Protein AF-A0A8T9CC96-F1 (afdb_monomer_lite)

Sequence (272 aa):
MEENHLANISVALARAAEQLSPLPEPSISAKKQVASAAADTSNETEFLSTPPSGLIDTSAAISTLIDTLVNLPTNPPSLYIDLEGIYLSRFGSISILQLLVAPTDETYLLDVHILGDKVFSTSGTSGSTFKTILESASIPKVFFDVRIGCNTSLPEEISEGPVECIESGLGLTYSEKQQMKNTKEAGLKLFAPEHGGSYEVFNIRPLPNQLRLYCLQDVRYMPRLWLHYNARLGRAWANKVQEATKDRVALSQSKSFNGKGQHMALAPTGWF

pLDDT: mean 73.19, std 24.39, range [25.56, 98.06]

Organism: NCBI:txid602035

InterPro domains:
  IPR012337 Ribonuclease H-like superfamily [SSF53098] (55-235)
  IPR036397 Ribonuclease H superfamily [G3DSA:3.30.420.10] (52-233)

Foldseek 3Di:
DDDQQQFPLQPLVVVLLVDDDDDDDDDPVLVPVVPPPDDDDDDPPDPCPPPPQEAAQDLVVLQVVQVVVPPQDQVVAQWEWDFAFAPPADPTDTQWIWIQGVVVRDIHIYGCLRCRCSNFCRHHPVRDGVSVLSVGSSHDYDYDQAADDPDDDDDDDDDPDPLNLCVVQQVDDPVVNVVLVVLQLLQCCAPPVVNVHHSCLSNDPPNDPSVVSNSNSNRSCVVVSCVRVVVVQDPVNVVVVSVVVNVVSVLSPDPPRDCDDSVSRHDPPPPD

Structure (mmCIF, N/CA/C/O backbone):
data_AF-A0A8T9CC96-F1
#
_entry.id   AF-A0A8T9CC96-F1
#
loop_
_atom_site.group_PDB
_atom_site.id
_atom_site.type_symbol
_atom_site.label_atom_id
_atom_site.label_alt_id
_atom_site.label_comp_id
_atom_site.label_asym_id
_atom_site.label_entity_id
_atom_site.label_seq_id
_atom_site.pdbx_PDB_ins_code
_atom_site.Cartn_x
_atom_site.Cartn_y
_atom_site.Cartn_z
_atom_site.occupancy
_atom_site.B_iso_or_equiv
_atom_site.auth_seq_id
_atom_site.auth_comp_id
_atom_site.auth_asym_id
_atom_site.auth_atom_id
_atom_site.pdbx_PDB_model_num
ATOM 1 N N . MET A 1 1 ? -11.758 -11.146 -27.979 1.00 25.59 1 MET A N 1
ATOM 2 C CA . MET A 1 1 ? -12.235 -11.375 -26.601 1.00 25.59 1 MET A CA 1
ATOM 3 C C . MET A 1 1 ? -11.054 -11.945 -25.840 1.00 25.59 1 MET A C 1
ATOM 5 O O . MET A 1 1 ? -10.840 -13.144 -25.893 1.00 25.59 1 MET A O 1
ATOM 9 N N . GLU A 1 2 ? -10.212 -11.074 -25.287 1.00 26.00 2 GLU A N 1
ATOM 10 C CA . GLU A 1 2 ? -9.035 -11.457 -24.494 1.00 26.00 2 GLU A CA 1
ATOM 11 C C . GLU A 1 2 ? -9.374 -11.217 -23.021 1.00 26.00 2 GLU A C 1
ATOM 13 O O . GLU A 1 2 ? -9.627 -10.083 -22.614 1.00 26.00 2 GLU A O 1
ATOM 18 N N . GLU A 1 3 ? -9.459 -12.297 -22.246 1.00 26.47 3 GLU A N 1
ATOM 19 C CA . GLU A 1 3 ? -9.657 -12.254 -20.799 1.00 26.47 3 GLU A CA 1
ATOM 20 C C . GLU A 1 3 ? -8.386 -11.756 -20.103 1.00 26.47 3 GLU A C 1
ATOM 22 O O . GLU A 1 3 ? -7.274 -12.227 -20.332 1.00 26.47 3 GLU A O 1
ATOM 27 N N . ASN A 1 4 ? -8.565 -10.761 -19.240 1.00 28.14 4 ASN A N 1
ATOM 28 C CA . ASN A 1 4 ? -7.498 -10.035 -18.570 1.00 28.14 4 ASN A CA 1
ATOM 29 C C . ASN A 1 4 ? -7.024 -10.837 -17.337 1.00 28.14 4 ASN A C 1
ATOM 31 O O . ASN A 1 4 ? -7.695 -10.886 -16.308 1.00 28.14 4 ASN A O 1
ATOM 35 N N . HIS A 1 5 ? -5.879 -11.517 -17.444 1.00 29.88 5 HIS A N 1
ATOM 36 C CA . HIS A 1 5 ? -5.423 -12.573 -16.520 1.00 29.88 5 HIS A CA 1
ATOM 37 C C . HIS A 1 5 ? -4.732 -12.114 -15.209 1.00 29.88 5 HIS A C 1
ATOM 39 O O . HIS A 1 5 ? -3.976 -12.887 -14.605 1.00 29.88 5 HIS A O 1
ATOM 45 N N . LEU A 1 6 ? -5.011 -10.906 -14.705 1.00 28.05 6 LEU A N 1
ATOM 46 C CA . LEU A 1 6 ? -4.388 -10.324 -13.494 1.00 28.05 6 LEU A CA 1
ATOM 47 C C . LEU A 1 6 ? -5.148 -10.616 -12.177 1.00 28.05 6 LEU A C 1
ATOM 49 O O . LEU A 1 6 ? -5.047 -9.880 -11.198 1.00 28.05 6 LEU A O 1
ATOM 53 N N . ALA A 1 7 ? -5.871 -11.736 -12.128 1.00 27.16 7 ALA A N 1
ATOM 54 C CA . ALA A 1 7 ? -6.997 -11.920 -11.220 1.00 27.16 7 ALA A CA 1
ATOM 55 C C . ALA A 1 7 ? -6.735 -12.121 -9.710 1.00 27.16 7 ALA A C 1
ATOM 57 O O . ALA A 1 7 ? -7.662 -11.972 -8.925 1.00 27.16 7 ALA A O 1
ATOM 58 N N . ASN A 1 8 ? -5.527 -12.458 -9.247 1.00 29.55 8 ASN A N 1
ATOM 59 C CA . ASN A 1 8 ? -5.424 -13.238 -7.996 1.00 29.55 8 ASN A CA 1
ATOM 60 C C . ASN A 1 8 ? -4.660 -12.604 -6.817 1.00 29.55 8 ASN A C 1
ATOM 62 O O . ASN A 1 8 ? -4.286 -13.321 -5.899 1.00 29.55 8 ASN A O 1
ATOM 66 N N . ILE A 1 9 ? -4.467 -11.282 -6.763 1.00 33.00 9 ILE A N 1
ATOM 67 C CA . ILE A 1 9 ? -3.862 -10.606 -5.579 1.00 33.00 9 ILE A CA 1
ATOM 68 C C . ILE A 1 9 ? -4.858 -10.490 -4.396 1.00 33.00 9 ILE A C 1
ATOM 70 O O . ILE A 1 9 ? -4.504 -10.315 -3.235 1.00 33.00 9 ILE A O 1
ATOM 74 N N . SER A 1 10 ? -6.129 -10.670 -4.720 1.00 28.61 10 SER A N 1
ATOM 75 C CA . SER A 1 10 ? -7.332 -10.442 -3.934 1.00 28.61 10 SER A CA 1
ATOM 76 C C . SER A 1 10 ? -7.501 -11.269 -2.644 1.00 28.61 10 SER A C 1
ATOM 78 O O . SER A 1 10 ? -7.885 -10.738 -1.602 1.00 28.61 10 SER A O 1
ATOM 80 N N . VAL A 1 11 ? -7.188 -12.564 -2.684 1.00 28.72 11 VAL A N 1
ATOM 81 C CA . VAL A 1 11 ? -7.596 -13.512 -1.628 1.00 28.72 11 VAL A CA 1
ATOM 82 C C . VAL A 1 11 ? -6.681 -13.454 -0.389 1.00 28.72 11 VAL A C 1
ATOM 84 O O . VAL A 1 11 ? -7.059 -13.909 0.691 1.00 28.72 11 VAL A O 1
ATOM 87 N N . ALA A 1 12 ? -5.485 -12.861 -0.503 1.00 30.19 12 ALA A N 1
ATOM 88 C CA . ALA A 1 12 ? -4.494 -12.839 0.579 1.00 30.19 12 ALA A CA 1
ATOM 89 C C . ALA A 1 12 ? -4.843 -11.882 1.734 1.00 30.19 12 ALA A C 1
ATOM 91 O O . ALA A 1 12 ? -4.550 -12.196 2.885 1.00 30.19 12 ALA A O 1
ATOM 92 N N . LEU A 1 13 ? -5.494 -10.750 1.452 1.00 29.42 13 LEU A N 1
ATOM 93 C CA . LEU A 1 13 ? -5.878 -9.771 2.480 1.00 29.42 13 LEU A CA 1
ATOM 94 C C . LEU A 1 13 ? -7.201 -10.138 3.171 1.00 29.42 13 LEU A C 1
ATOM 96 O O . LEU A 1 13 ? -7.366 -9.899 4.364 1.00 29.42 13 LEU A O 1
ATOM 100 N N . ALA A 1 14 ? -8.115 -10.800 2.457 1.00 26.64 14 ALA A N 1
ATOM 101 C CA . ALA A 1 14 ? -9.455 -11.106 2.953 1.00 26.64 14 ALA A CA 1
ATOM 102 C C . ALA A 1 14 ? -9.516 -12.182 4.051 1.00 26.64 14 ALA A C 1
ATOM 104 O O . ALA A 1 14 ? -10.445 -12.163 4.855 1.00 26.64 14 ALA A O 1
ATOM 105 N N . ARG A 1 15 ? -8.546 -13.106 4.114 1.00 26.59 15 ARG A N 1
ATOM 106 C CA . ARG A 1 15 ? -8.523 -14.177 5.131 1.00 26.59 15 ARG A CA 1
ATOM 107 C C . ARG A 1 15 ? -7.795 -13.809 6.425 1.00 26.59 15 ARG A C 1
ATOM 109 O O . ARG A 1 15 ? -8.060 -14.433 7.447 1.00 26.59 15 ARG A O 1
ATOM 116 N N . ALA A 1 16 ? -6.933 -12.790 6.412 1.00 28.66 16 ALA A N 1
ATOM 117 C CA . ALA A 1 16 ? -6.284 -12.296 7.631 1.00 28.66 16 ALA A CA 1
ATOM 118 C C . ALA A 1 16 ? -7.283 -11.600 8.580 1.00 28.66 16 ALA A C 1
ATOM 120 O O . ALA A 1 16 ? -7.111 -11.641 9.794 1.00 28.66 16 ALA A O 1
ATOM 121 N N . ALA A 1 17 ? -8.363 -11.025 8.036 1.00 27.89 17 ALA A N 1
ATOM 122 C CA . ALA A 1 17 ? -9.410 -10.363 8.816 1.00 27.89 17 ALA A CA 1
ATOM 123 C C . ALA A 1 17 ? -10.361 -11.334 9.554 1.00 27.89 17 ALA A C 1
ATOM 125 O O . ALA A 1 17 ? -11.079 -10.912 10.453 1.00 27.89 17 ALA A O 1
ATOM 126 N N . GLU A 1 18 ? -10.368 -12.629 9.216 1.00 28.55 18 GLU A N 1
ATOM 127 C CA . GLU A 1 18 ? -11.365 -13.597 9.711 1.00 28.55 18 GLU A CA 1
ATOM 128 C C . GLU A 1 18 ? -10.938 -14.336 11.003 1.00 28.55 18 GLU A C 1
ATOM 130 O O . GLU A 1 18 ? -11.686 -15.169 11.508 1.00 28.55 18 GLU A O 1
ATOM 135 N N . GLN A 1 19 ? -9.746 -14.052 11.556 1.00 28.22 19 GLN A N 1
ATOM 136 C CA . GLN A 1 19 ? -9.161 -14.804 12.688 1.00 28.22 19 GLN A CA 1
ATOM 137 C C . GLN A 1 19 ? -8.722 -13.951 13.897 1.00 28.22 19 GLN A C 1
ATOM 139 O O . GLN A 1 19 ? -7.938 -14.410 14.727 1.00 28.22 19 GLN A O 1
ATOM 144 N N . LEU A 1 20 ? -9.234 -12.727 14.049 1.00 28.91 20 LEU A N 1
ATOM 145 C CA . LEU A 1 20 ? -8.912 -11.872 15.198 1.00 28.91 20 LEU A CA 1
ATOM 146 C C . LEU A 1 20 ? -9.703 -12.285 16.455 1.00 28.91 20 LEU A C 1
ATOM 148 O O . LEU A 1 20 ? -10.869 -11.935 16.620 1.00 28.91 20 LEU A O 1
ATOM 152 N N . SER A 1 21 ? -9.048 -12.997 17.376 1.00 25.83 21 SER A N 1
ATOM 153 C CA . SER A 1 21 ? -9.427 -13.018 18.797 1.00 25.83 21 SER A CA 1
ATOM 154 C C . SER A 1 21 ? -8.734 -11.867 19.546 1.00 25.83 21 SER A C 1
ATOM 156 O O . SER A 1 21 ? -7.563 -11.608 19.262 1.00 25.83 21 SER A O 1
ATOM 158 N N . PRO A 1 22 ? -9.381 -11.205 20.524 1.00 25.56 22 PRO A N 1
ATOM 159 C CA . PRO A 1 22 ? -8.753 -10.128 21.289 1.00 25.56 22 PRO A CA 1
ATOM 160 C C . PRO A 1 22 ? -7.624 -10.665 22.186 1.00 25.56 22 PRO A C 1
ATOM 162 O O . PRO A 1 22 ? -7.802 -11.657 22.892 1.00 25.56 22 PRO A O 1
ATOM 165 N N . LEU A 1 23 ? -6.465 -10.001 22.165 1.00 33.59 23 LEU A N 1
ATOM 166 C CA . LEU A 1 23 ? -5.287 -10.308 22.987 1.00 33.59 23 LEU A CA 1
ATOM 167 C C . LEU A 1 23 ? -4.830 -9.064 23.782 1.00 33.59 23 LEU A C 1
ATOM 169 O O . LEU A 1 23 ? -5.229 -7.950 23.441 1.00 33.59 23 LEU A O 1
ATOM 173 N N . PRO A 1 24 ? -4.092 -9.258 24.894 1.00 27.92 24 PRO A N 1
ATOM 174 C CA . PRO A 1 24 ? -4.167 -8.413 26.086 1.00 27.92 24 PRO A CA 1
ATOM 175 C C . PRO A 1 24 ? -3.386 -7.094 25.987 1.00 27.92 24 PRO A C 1
ATOM 177 O O . PRO A 1 24 ? -2.538 -6.910 25.119 1.00 27.92 24 PRO A O 1
ATOM 180 N N . GLU A 1 25 ? -3.687 -6.184 26.918 1.00 29.41 25 GLU A N 1
ATOM 181 C CA . GLU A 1 25 ? -3.189 -4.804 26.959 1.00 29.41 25 GLU A CA 1
ATOM 182 C C . GLU A 1 25 ? -1.651 -4.645 27.013 1.00 29.41 25 GLU A C 1
ATOM 184 O O . GLU A 1 25 ? -0.947 -5.485 27.583 1.00 29.41 25 GLU A O 1
ATOM 189 N N . PRO A 1 26 ? -1.115 -3.530 26.470 1.00 35.03 26 PRO A N 1
ATOM 190 C CA . PRO A 1 26 ? 0.322 -3.293 26.354 1.00 35.03 26 PRO A CA 1
ATOM 191 C C . PRO A 1 26 ? 1.024 -3.027 27.695 1.00 35.03 26 PRO A C 1
ATOM 193 O O . PRO A 1 26 ? 0.498 -2.381 28.604 1.00 35.03 26 PRO A O 1
ATOM 196 N N . SER A 1 27 ? 2.281 -3.478 27.786 1.00 34.94 27 SER A N 1
ATOM 197 C CA . SER A 1 27 ? 3.116 -3.338 28.983 1.00 34.94 27 SER A CA 1
ATOM 198 C C . SER A 1 27 ? 3.685 -1.920 29.182 1.00 34.94 27 SER A C 1
ATOM 200 O O . SER A 1 27 ? 3.858 -1.131 28.253 1.00 34.94 27 SER A O 1
ATOM 202 N N . ILE A 1 28 ? 4.029 -1.613 30.437 1.00 35.16 28 ILE A N 1
ATOM 203 C CA . ILE A 1 28 ? 4.497 -0.307 30.940 1.00 35.16 28 ILE A CA 1
ATOM 204 C C . ILE A 1 28 ? 5.786 0.193 30.246 1.00 35.16 28 ILE A C 1
ATOM 206 O O . ILE A 1 28 ? 6.047 1.396 30.231 1.00 35.16 28 ILE A O 1
ATOM 210 N N . SER A 1 29 ? 6.574 -0.697 29.633 1.00 35.75 29 SER A N 1
ATOM 211 C CA . SER A 1 29 ? 7.854 -0.363 28.989 1.00 35.75 29 SER A CA 1
ATOM 212 C C . SER A 1 29 ? 7.687 0.511 27.733 1.00 35.75 29 SER A C 1
ATOM 214 O O . SER A 1 29 ? 8.392 1.510 27.587 1.00 35.75 29 SER A O 1
ATOM 216 N N . ALA A 1 30 ? 6.669 0.238 26.906 1.00 37.47 30 ALA A N 1
ATOM 217 C CA . ALA A 1 30 ? 6.400 0.982 25.669 1.00 37.47 30 ALA A CA 1
ATOM 218 C C . ALA A 1 30 ? 6.037 2.462 25.917 1.00 37.47 30 ALA A C 1
ATOM 220 O O . ALA A 1 30 ? 6.321 3.332 25.096 1.00 37.47 30 ALA A O 1
ATOM 221 N N . LYS A 1 31 ? 5.465 2.781 27.089 1.00 37.22 31 LYS A N 1
ATOM 222 C CA . LYS A 1 31 ? 5.059 4.151 27.452 1.00 37.22 31 LYS A CA 1
ATOM 223 C C . LYS A 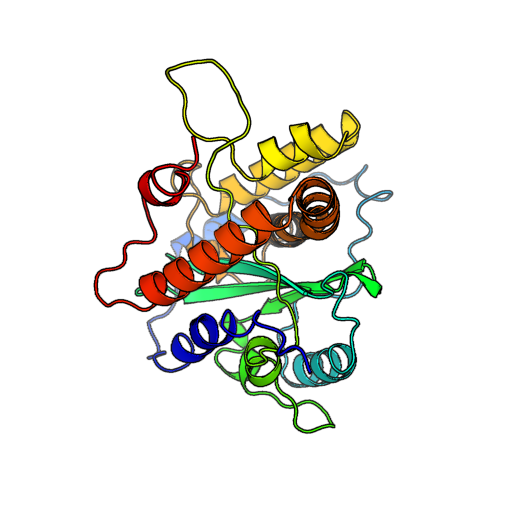1 31 ? 6.242 5.082 27.742 1.00 37.22 31 LYS A C 1
ATOM 225 O O . LYS A 1 31 ? 6.079 6.296 27.692 1.00 37.22 31 LYS A O 1
ATOM 230 N N . LYS A 1 32 ? 7.426 4.543 28.059 1.00 38.69 32 LYS A N 1
ATOM 231 C CA . LYS A 1 32 ? 8.577 5.339 28.523 1.00 38.69 32 LYS A CA 1
ATOM 232 C C . LYS A 1 32 ? 9.470 5.844 27.382 1.00 38.69 32 LYS A C 1
ATOM 234 O O . LYS A 1 32 ? 10.177 6.827 27.568 1.00 38.69 32 LYS A O 1
ATOM 239 N N . GLN A 1 33 ? 9.413 5.205 26.212 1.00 42.31 33 GLN A N 1
ATOM 240 C CA . GLN A 1 33 ? 10.312 5.469 25.080 1.00 42.31 33 GLN A CA 1
ATOM 241 C C . GLN A 1 33 ? 9.830 6.622 24.178 1.00 42.31 33 GLN A C 1
ATOM 243 O O . GLN A 1 33 ? 10.637 7.286 23.537 1.00 42.31 33 GLN A O 1
ATOM 248 N N . VAL A 1 34 ? 8.526 6.932 24.193 1.00 41.97 34 VAL A N 1
ATOM 249 C CA . VAL A 1 34 ? 7.915 8.014 23.389 1.00 41.97 34 VAL A CA 1
ATOM 250 C C . VAL A 1 34 ? 8.316 9.416 23.885 1.00 41.97 34 VAL A C 1
ATOM 252 O O . VAL A 1 34 ? 8.287 10.380 23.126 1.00 41.97 34 VAL A O 1
ATOM 255 N N . ALA A 1 35 ? 8.734 9.549 25.147 1.00 37.81 35 ALA A N 1
ATOM 256 C CA . ALA A 1 35 ? 8.961 10.849 25.781 1.00 37.81 35 ALA A CA 1
ATOM 257 C C . ALA A 1 35 ? 10.278 11.555 25.387 1.00 37.81 35 ALA A C 1
ATOM 259 O O . ALA A 1 35 ? 10.433 12.729 25.711 1.00 37.81 35 ALA A O 1
ATOM 260 N N . SER A 1 36 ? 11.227 10.895 24.708 1.00 32.66 36 SER A N 1
ATOM 261 C CA . SER A 1 36 ? 12.574 11.457 24.477 1.00 32.66 36 SER A CA 1
ATOM 262 C C . SER A 1 36 ? 12.863 11.948 23.051 1.00 32.66 36 SER A C 1
ATOM 264 O O . SER A 1 36 ? 13.996 12.330 22.781 1.00 32.66 36 SER A O 1
ATOM 266 N N . ALA A 1 37 ? 11.890 11.936 22.131 1.00 39.53 37 ALA A N 1
ATOM 267 C CA . ALA A 1 37 ? 12.135 12.170 20.696 1.00 39.53 37 ALA A CA 1
ATOM 268 C C . ALA A 1 37 ? 11.661 13.538 20.150 1.00 39.53 37 ALA A C 1
ATOM 270 O O . ALA A 1 37 ? 11.640 13.735 18.937 1.00 39.53 37 ALA A O 1
ATOM 271 N N . ALA A 1 38 ? 11.265 14.482 21.010 1.00 34.12 38 ALA A N 1
ATOM 272 C CA . ALA A 1 38 ? 10.706 15.772 20.596 1.00 34.12 38 ALA A CA 1
ATOM 273 C C . ALA A 1 38 ? 11.686 16.938 20.822 1.00 34.12 38 ALA A C 1
ATOM 275 O O . ALA A 1 38 ? 11.539 17.677 21.791 1.00 34.12 38 ALA A O 1
ATOM 276 N N . ALA A 1 39 ? 12.680 17.099 19.943 1.00 32.19 39 ALA A N 1
ATOM 277 C CA . ALA A 1 39 ? 13.412 18.358 19.754 1.00 32.19 39 ALA A CA 1
ATOM 278 C C . ALA A 1 39 ? 14.306 18.275 18.504 1.00 32.19 39 ALA A C 1
ATOM 280 O O . ALA A 1 39 ? 15.382 17.698 18.599 1.00 32.19 39 ALA A O 1
ATOM 281 N N . ASP A 1 40 ? 13.850 18.794 17.357 1.00 31.77 40 ASP A N 1
ATOM 282 C CA . ASP A 1 40 ? 14.577 19.767 16.511 1.00 31.77 40 ASP A CA 1
ATOM 283 C C . ASP A 1 40 ? 13.751 20.056 15.238 1.00 31.77 40 ASP A C 1
ATOM 285 O O . ASP A 1 40 ? 13.471 19.155 14.453 1.00 31.77 40 ASP A O 1
ATOM 289 N N . THR A 1 41 ? 13.319 21.301 15.034 1.00 44.06 41 THR A N 1
ATOM 290 C CA . THR A 1 41 ? 12.442 21.710 13.916 1.00 44.06 41 THR A CA 1
ATOM 291 C C . THR A 1 41 ? 12.889 23.066 13.401 1.00 44.06 41 THR A C 1
ATOM 293 O O . THR A 1 41 ? 12.673 24.066 14.083 1.00 44.06 41 THR A O 1
ATOM 296 N N . SER A 1 42 ? 13.474 23.123 12.198 1.00 31.92 42 SER A N 1
ATOM 297 C CA . SER A 1 42 ? 13.548 24.381 11.426 1.00 31.92 42 SER A CA 1
ATOM 298 C C . SER A 1 42 ? 13.880 24.263 9.923 1.00 31.92 42 SER A C 1
ATOM 300 O O . SER A 1 42 ? 14.137 25.289 9.310 1.00 31.92 42 SER A O 1
ATOM 302 N N . ASN A 1 43 ? 13.822 23.083 9.281 1.00 33.56 43 ASN A N 1
ATOM 303 C CA . ASN A 1 43 ? 14.061 22.969 7.821 1.00 33.56 43 ASN A CA 1
ATOM 304 C C . ASN A 1 43 ? 13.157 21.954 7.077 1.00 33.56 43 ASN A C 1
ATOM 306 O O . ASN A 1 43 ? 13.459 21.550 5.958 1.00 33.56 43 ASN A O 1
ATOM 310 N N . GLU A 1 44 ? 12.035 21.531 7.668 1.00 38.97 44 GLU A N 1
ATOM 311 C CA . GLU A 1 44 ? 11.164 20.468 7.118 1.00 38.97 44 GLU A CA 1
ATOM 312 C C . GLU A 1 44 ? 10.148 20.938 6.052 1.00 38.97 44 GLU A C 1
ATOM 314 O O . GLU A 1 44 ? 9.431 20.128 5.468 1.00 38.97 44 GLU A O 1
ATOM 319 N N . THR A 1 45 ? 10.054 22.239 5.776 1.00 36.69 45 THR A N 1
ATOM 320 C CA . THR A 1 45 ? 8.799 22.839 5.288 1.00 36.69 45 THR A CA 1
ATOM 321 C C . THR A 1 45 ? 8.578 22.945 3.777 1.00 36.69 45 THR A C 1
ATOM 323 O O . THR A 1 45 ? 7.512 23.419 3.401 1.00 36.69 45 THR A O 1
ATOM 326 N N . GLU A 1 46 ? 9.483 22.502 2.895 1.00 39.03 46 GLU A N 1
ATOM 327 C CA . GLU A 1 46 ? 9.319 22.800 1.451 1.00 39.03 46 GLU A CA 1
ATOM 328 C C . GLU A 1 46 ? 9.299 21.606 0.479 1.00 39.03 46 GLU A C 1
ATOM 330 O O . GLU A 1 46 ? 9.097 21.808 -0.714 1.00 39.03 46 GLU A O 1
ATOM 335 N N . PHE A 1 47 ? 9.415 20.352 0.939 1.00 37.00 47 PHE A N 1
ATOM 336 C CA . PHE A 1 47 ? 9.320 19.188 0.024 1.00 37.00 47 PHE A CA 1
ATOM 337 C C . PHE A 1 47 ? 8.628 17.934 0.590 1.00 37.00 47 PHE A C 1
ATOM 339 O O . PHE A 1 47 ? 8.444 16.934 -0.108 1.00 37.00 47 PHE A O 1
ATOM 346 N N . LEU A 1 48 ? 8.181 18.003 1.846 1.00 40.03 48 LEU A N 1
ATOM 347 C CA . LEU A 1 48 ? 7.248 17.064 2.466 1.00 40.03 48 LEU A CA 1
ATOM 348 C C . LEU A 1 48 ? 6.148 17.872 3.158 1.00 40.03 48 LEU A C 1
ATOM 350 O O . LEU A 1 48 ? 5.987 17.810 4.375 1.00 40.03 48 LEU A O 1
ATOM 354 N N . SER A 1 49 ? 5.382 18.659 2.397 1.00 30.94 49 SER A N 1
ATOM 355 C CA . SER A 1 49 ? 4.071 19.062 2.897 1.00 30.94 49 SER A CA 1
ATOM 356 C C . SER A 1 49 ? 3.292 17.771 3.122 1.00 30.94 49 SER A C 1
ATOM 358 O O . SER A 1 49 ? 2.905 17.111 2.158 1.00 30.94 49 SER A O 1
ATOM 360 N N . THR A 1 50 ? 3.164 17.359 4.385 1.00 33.56 50 THR A N 1
ATOM 361 C CA . THR A 1 50 ? 2.312 16.242 4.797 1.00 33.56 50 THR A CA 1
ATOM 362 C C . THR A 1 50 ? 0.993 16.391 4.045 1.00 33.56 50 THR A C 1
ATOM 364 O O . THR A 1 50 ? 0.352 17.435 4.215 1.00 33.56 50 THR A O 1
ATOM 367 N N . PRO A 1 51 ? 0.604 15.448 3.172 1.00 37.66 51 PRO A N 1
ATOM 368 C CA . PRO A 1 51 ? -0.676 15.583 2.512 1.00 37.66 51 PRO A CA 1
ATOM 369 C C . PRO A 1 51 ? -1.771 15.631 3.599 1.00 37.66 51 PRO A C 1
ATOM 371 O O . PRO A 1 51 ? -1.603 15.032 4.671 1.00 37.66 51 PRO A O 1
ATOM 374 N N . PRO A 1 52 ? -2.871 16.381 3.392 1.00 43.88 52 PRO A N 1
ATOM 375 C CA . PRO A 1 52 ? -3.965 16.492 4.365 1.00 43.88 52 PRO A CA 1
ATOM 376 C C . PRO A 1 52 ? -4.577 15.134 4.750 1.00 43.88 52 PRO A C 1
ATOM 378 O O . PRO A 1 52 ? -5.254 15.017 5.772 1.00 43.88 52 PRO A O 1
ATOM 381 N N . SER A 1 53 ? -4.340 14.110 3.930 1.00 51.88 53 SER A N 1
ATOM 382 C CA . SER A 1 53 ? -4.744 12.716 4.086 1.00 51.88 53 SER A CA 1
ATOM 383 C C . SER A 1 53 ? -3.934 12.022 5.192 1.00 51.88 53 SER A C 1
ATOM 385 O O . SER A 1 53 ? -3.001 11.248 4.989 1.00 51.88 53 SER A O 1
ATOM 387 N N . GLY A 1 54 ? -4.320 12.354 6.424 1.00 68.81 54 GLY A N 1
ATOM 388 C CA . GLY A 1 54 ? -3.850 11.737 7.653 1.00 68.81 54 GLY A CA 1
ATOM 389 C C . GLY A 1 54 ? -4.228 10.262 7.789 1.00 68.81 54 GLY A C 1
ATOM 390 O O . GLY A 1 54 ? -4.907 9.667 6.956 1.00 68.81 54 GLY A O 1
ATOM 391 N N . LEU A 1 55 ? -3.753 9.685 8.890 1.00 88.00 55 LEU A N 1
ATOM 392 C CA . LEU A 1 55 ? -4.160 8.371 9.373 1.00 88.00 55 LEU A CA 1
ATOM 393 C C . LEU A 1 55 ? -5.699 8.254 9.334 1.00 88.00 55 LEU A C 1
ATOM 395 O O . LEU A 1 55 ? -6.387 9.052 9.964 1.00 88.00 55 LEU A O 1
ATOM 399 N N . ILE A 1 56 ? -6.228 7.295 8.574 1.00 94.88 56 ILE A N 1
ATOM 400 C CA . ILE A 1 56 ? -7.658 7.001 8.472 1.00 94.88 56 ILE A CA 1
ATOM 401 C C . ILE A 1 56 ? -8.006 5.963 9.533 1.00 94.88 56 ILE A C 1
ATOM 403 O O . ILE A 1 56 ? -7.675 4.786 9.398 1.00 94.88 56 ILE A O 1
ATOM 407 N N . ASP A 1 57 ? -8.712 6.403 10.568 1.00 94.75 57 ASP A N 1
ATOM 408 C CA . ASP A 1 57 ? -9.056 5.619 11.757 1.00 94.75 57 ASP A CA 1
ATOM 409 C C . ASP A 1 57 ? -10.571 5.575 12.043 1.00 94.75 57 ASP A C 1
ATOM 411 O O . ASP A 1 57 ? -11.002 5.071 13.081 1.00 94.75 57 ASP A O 1
ATOM 415 N N . THR A 1 58 ? -11.410 6.039 11.105 1.00 95.81 58 THR A N 1
ATOM 416 C CA . THR A 1 58 ? -12.879 5.972 11.211 1.00 95.81 58 THR A CA 1
ATOM 417 C C . THR A 1 58 ? -13.528 5.308 9.997 1.00 95.81 58 THR A C 1
ATOM 419 O O . THR A 1 58 ? -13.115 5.513 8.856 1.00 95.81 58 THR A O 1
ATOM 422 N N . SER A 1 59 ? -14.617 4.561 10.215 1.00 97.19 59 SER A N 1
ATOM 423 C CA . SER A 1 59 ? -15.409 3.974 9.121 1.00 97.19 59 SER A CA 1
ATOM 424 C C . SER A 1 59 ? -15.987 5.027 8.172 1.00 97.19 59 SER A C 1
ATOM 426 O O . SER A 1 59 ? -16.084 4.778 6.978 1.00 97.19 59 SER A O 1
ATOM 428 N N . ALA A 1 60 ? -16.343 6.215 8.670 1.00 96.06 60 ALA A N 1
ATOM 429 C CA . ALA A 1 60 ? -16.836 7.295 7.816 1.00 96.06 60 ALA A CA 1
ATOM 430 C C . ALA A 1 60 ? -15.761 7.749 6.814 1.00 96.06 60 ALA A C 1
ATOM 432 O O . ALA A 1 60 ? -16.042 7.869 5.625 1.00 96.06 60 ALA A O 1
ATOM 433 N N . ALA A 1 61 ? -14.517 7.922 7.273 1.00 95.75 61 ALA A N 1
ATOM 434 C CA . ALA A 1 61 ? -13.399 8.251 6.396 1.00 95.75 61 ALA A CA 1
ATOM 435 C C . ALA A 1 61 ? -13.051 7.101 5.433 1.00 95.75 61 ALA A C 1
ATOM 437 O O . ALA A 1 61 ? -12.777 7.369 4.265 1.00 95.75 61 ALA A O 1
ATOM 438 N N . ILE A 1 62 ? -13.141 5.834 5.870 1.00 97.19 62 ILE A N 1
ATOM 439 C CA . ILE A 1 62 ? -13.014 4.676 4.966 1.00 97.19 62 ILE A CA 1
ATOM 440 C C . ILE A 1 62 ? -14.083 4.727 3.873 1.00 97.19 62 ILE A C 1
ATOM 442 O O . ILE A 1 62 ? -13.735 4.630 2.705 1.00 97.19 62 ILE A O 1
ATOM 446 N N . SER A 1 63 ? -15.360 4.917 4.221 1.00 97.25 63 SER A N 1
ATOM 447 C CA . SER A 1 63 ? -16.455 5.005 3.244 1.00 97.25 63 SER A CA 1
ATOM 448 C C . SER A 1 63 ? -16.177 6.070 2.183 1.00 97.25 63 SER A C 1
ATOM 450 O O . SER A 1 63 ? -16.260 5.774 0.993 1.00 97.25 63 SER A O 1
ATOM 452 N N . THR A 1 64 ? -15.788 7.278 2.607 1.00 96.12 64 THR A N 1
ATOM 453 C CA . THR A 1 64 ? -15.432 8.374 1.695 1.00 96.12 64 THR A CA 1
ATOM 454 C C . THR A 1 64 ? -14.252 8.008 0.801 1.00 96.12 64 THR A C 1
ATOM 456 O O . THR A 1 64 ? -14.288 8.297 -0.391 1.00 96.12 64 THR A O 1
ATOM 459 N N . LEU A 1 65 ? -13.219 7.355 1.346 1.00 95.94 65 LEU A N 1
ATOM 460 C CA . LEU A 1 65 ? -12.094 6.873 0.546 1.00 95.94 65 LEU A CA 1
ATOM 461 C C . LEU A 1 65 ? -12.558 5.844 -0.490 1.00 95.94 65 LEU A C 1
ATOM 463 O O . LEU A 1 65 ? -12.180 5.951 -1.647 1.00 95.94 65 LEU A O 1
ATOM 467 N N . ILE A 1 66 ? -13.395 4.870 -0.124 1.00 97.19 66 ILE A N 1
ATOM 468 C CA . ILE A 1 66 ? -13.860 3.854 -1.081 1.00 97.19 66 ILE A CA 1
ATOM 469 C C . ILE A 1 66 ? -14.558 4.490 -2.279 1.00 97.19 66 ILE A C 1
ATOM 471 O O . ILE A 1 66 ? -14.315 4.064 -3.407 1.00 97.19 66 ILE A O 1
ATOM 475 N N . ASP A 1 67 ? -15.354 5.534 -2.061 1.00 95.94 67 ASP A N 1
ATOM 476 C CA . ASP A 1 67 ? -16.024 6.244 -3.149 1.00 95.94 67 ASP A CA 1
ATOM 477 C C . ASP A 1 67 ? -15.044 6.884 -4.147 1.00 95.94 67 ASP A C 1
ATOM 479 O O . ASP A 1 67 ? -15.372 6.982 -5.330 1.00 95.94 67 ASP A O 1
ATOM 483 N N . THR A 1 68 ? -13.829 7.258 -3.723 1.00 95.12 68 THR A N 1
ATOM 484 C CA . THR A 1 68 ? -12.792 7.789 -4.629 1.00 95.12 68 THR A CA 1
ATOM 485 C C . THR A 1 68 ? -12.000 6.699 -5.350 1.00 95.12 68 THR A C 1
ATOM 487 O O . THR A 1 68 ? -11.407 6.966 -6.395 1.00 95.12 68 THR A O 1
ATOM 490 N N . LEU A 1 69 ? -11.985 5.470 -4.823 1.00 95.31 69 LEU A N 1
ATOM 491 C CA . LEU A 1 69 ? -11.248 4.349 -5.416 1.00 95.31 69 LEU A CA 1
ATOM 492 C C . LEU A 1 69 ? -12.016 3.650 -6.547 1.00 95.31 69 LEU A C 1
ATOM 494 O O . LEU A 1 69 ? -11.424 2.919 -7.348 1.00 95.31 69 LEU A O 1
ATOM 498 N N . VAL A 1 70 ? -13.332 3.846 -6.619 1.00 92.44 70 VAL A N 1
ATOM 499 C CA . VAL A 1 70 ? -14.175 3.268 -7.671 1.00 92.44 70 VAL A CA 1
ATOM 500 C C . VAL A 1 70 ? -13.895 3.968 -9.009 1.00 92.44 70 VAL A C 1
ATOM 502 O O . VAL A 1 70 ? -13.750 5.183 -9.076 1.00 92.44 70 VAL A O 1
ATOM 505 N N . ASN A 1 71 ? -13.850 3.196 -10.100 1.00 91.56 71 ASN A N 1
ATOM 506 C CA . ASN A 1 71 ? -13.604 3.666 -11.476 1.00 91.56 71 ASN A CA 1
ATOM 507 C C . ASN A 1 71 ? -12.220 4.284 -11.746 1.00 91.56 71 ASN A C 1
ATOM 509 O O . ASN A 1 71 ? -12.034 4.932 -12.778 1.00 91.56 71 ASN A O 1
ATOM 513 N N . LEU A 1 72 ? -11.236 4.065 -10.871 1.00 95.31 72 LEU A N 1
ATOM 514 C CA . LEU A 1 72 ? -9.865 4.475 -11.158 1.00 95.31 72 LEU A CA 1
ATOM 515 C C . LEU A 1 72 ? -9.306 3.761 -12.407 1.00 95.31 72 LEU A C 1
ATOM 517 O O . LEU A 1 72 ? -9.652 2.602 -12.667 1.00 95.31 72 LEU A O 1
ATOM 521 N N . PRO A 1 73 ? -8.407 4.414 -13.169 1.00 96.00 73 PRO A N 1
ATOM 522 C CA . PRO A 1 73 ? -7.711 3.779 -14.280 1.00 96.00 73 PRO A CA 1
ATOM 523 C C . PRO A 1 73 ? -6.978 2.504 -13.854 1.00 96.00 73 PRO A C 1
ATOM 525 O O . PRO A 1 73 ? -6.378 2.427 -12.782 1.00 96.00 73 PRO A O 1
ATOM 528 N N . THR A 1 74 ? -6.989 1.500 -14.723 1.00 92.50 74 THR A N 1
ATOM 529 C CA . THR A 1 74 ? -6.337 0.207 -14.465 1.00 92.50 74 THR A CA 1
ATOM 530 C C . THR A 1 74 ? -5.027 0.039 -15.229 1.00 92.50 74 THR A C 1
ATOM 532 O O . THR A 1 74 ? -4.274 -0.889 -14.945 1.00 92.50 74 THR A O 1
ATOM 535 N N . ASN A 1 75 ? -4.723 0.931 -16.175 1.00 86.94 75 ASN A N 1
ATOM 536 C CA . ASN A 1 75 ? -3.456 0.949 -16.895 1.00 86.94 75 ASN A CA 1
ATOM 537 C C . ASN A 1 75 ? -2.985 2.397 -17.157 1.00 86.94 75 ASN A C 1
ATOM 539 O O . ASN A 1 75 ? -3.660 3.106 -17.909 1.00 86.94 75 ASN A O 1
ATOM 543 N N . PRO A 1 76 ? -1.841 2.830 -16.590 1.00 90.44 76 PRO A N 1
ATOM 544 C CA . PRO A 1 76 ? -1.055 2.121 -15.570 1.00 90.44 76 PRO A CA 1
ATOM 545 C C . PRO A 1 76 ? -1.876 1.850 -14.285 1.00 90.44 76 PRO A C 1
ATOM 547 O O . PRO A 1 76 ? -2.938 2.451 -14.112 1.00 90.44 76 PRO A O 1
ATOM 550 N N . PRO A 1 77 ? -1.441 0.931 -13.400 1.00 92.56 77 PRO A N 1
ATOM 551 C CA . PRO A 1 77 ? -2.120 0.663 -12.134 1.00 92.56 77 PRO A CA 1
ATOM 552 C C . PRO A 1 77 ? -2.301 1.927 -11.291 1.00 92.56 77 PRO A C 1
ATOM 554 O O . PRO A 1 77 ? -1.383 2.735 -11.185 1.00 92.56 77 PRO A O 1
ATOM 557 N N . SER A 1 78 ? -3.462 2.070 -10.649 1.00 96.25 78 SER A N 1
ATOM 558 C CA . SER A 1 78 ? -3.725 3.219 -9.772 1.00 96.25 78 SER A CA 1
ATOM 559 C C . SER A 1 78 ? -3.386 2.977 -8.303 1.00 96.25 78 SER A C 1
ATOM 561 O O . SER A 1 78 ? -3.178 3.946 -7.581 1.00 96.25 78 SER A O 1
ATOM 563 N N . LEU A 1 79 ? -3.357 1.720 -7.846 1.00 95.81 79 LEU A N 1
ATOM 564 C CA . LEU A 1 79 ? -3.267 1.379 -6.422 1.00 95.81 79 LEU A CA 1
ATOM 565 C C . LEU A 1 79 ? -1.915 0.745 -6.092 1.00 95.81 79 LEU A C 1
ATOM 567 O O . LEU A 1 79 ? -1.592 -0.328 -6.610 1.00 95.81 79 LEU A O 1
ATOM 571 N N . TYR A 1 80 ? -1.171 1.381 -5.191 1.00 93.69 80 TYR A N 1
ATOM 572 C CA . TYR A 1 80 ? 0.115 0.911 -4.678 1.00 93.69 80 TYR A CA 1
ATOM 573 C C . TYR A 1 80 ? 0.006 0.723 -3.170 1.00 93.69 80 TYR A C 1
ATOM 575 O O . TYR A 1 80 ? -0.442 1.631 -2.471 1.00 93.69 80 TYR A O 1
ATOM 583 N N . ILE A 1 81 ? 0.336 -0.475 -2.692 1.00 93.06 81 ILE A N 1
ATOM 584 C CA . ILE A 1 81 ? -0.005 -0.918 -1.343 1.00 93.06 81 ILE A CA 1
ATOM 585 C C . ILE A 1 81 ? 1.215 -1.513 -0.658 1.00 93.06 81 ILE A C 1
ATOM 587 O O . ILE A 1 81 ? 1.938 -2.318 -1.249 1.00 93.06 81 ILE A O 1
ATOM 591 N N . ASP A 1 82 ? 1.368 -1.167 0.614 1.00 90.81 82 ASP A N 1
ATOM 592 C CA . ASP A 1 82 ? 2.284 -1.831 1.532 1.00 90.81 82 ASP A CA 1
ATOM 593 C C . ASP A 1 82 ? 1.661 -1.963 2.933 1.00 90.81 82 ASP A C 1
ATOM 595 O O . ASP A 1 82 ? 0.619 -1.363 3.226 1.00 90.81 82 ASP A O 1
ATOM 599 N N . LEU A 1 83 ? 2.239 -2.812 3.781 1.00 89.69 83 LEU A N 1
ATOM 600 C CA . LEU A 1 83 ? 1.679 -3.193 5.078 1.00 89.69 83 LEU A CA 1
ATOM 601 C C . LEU A 1 83 ? 2.731 -3.094 6.175 1.00 89.69 83 LEU A C 1
ATOM 603 O O . LEU A 1 83 ? 3.834 -3.600 6.023 1.00 89.69 83 LEU A O 1
ATOM 607 N N . GLU A 1 84 ? 2.329 -2.566 7.328 1.00 89.69 84 GLU A N 1
ATOM 608 C CA . GLU A 1 84 ? 3.153 -2.556 8.537 1.00 89.69 84 GLU A CA 1
ATOM 609 C C . GLU A 1 84 ? 2.411 -3.139 9.731 1.00 89.69 84 GLU A C 1
ATOM 611 O O . GLU A 1 84 ? 1.185 -3.020 9.852 1.00 89.69 84 GLU A O 1
ATOM 616 N N . GLY A 1 85 ? 3.150 -3.775 10.639 1.00 89.19 85 GLY A N 1
ATOM 617 C CA . GLY A 1 85 ? 2.565 -4.342 11.846 1.00 89.19 85 GLY A CA 1
ATOM 618 C C . GLY A 1 85 ? 3.486 -5.258 12.639 1.00 89.19 85 GLY A C 1
ATOM 619 O O . GLY A 1 85 ? 4.706 -5.261 12.487 1.00 89.19 85 GLY A O 1
ATOM 620 N N . ILE A 1 86 ? 2.882 -6.050 13.519 1.00 86.12 86 ILE A N 1
ATOM 621 C CA . ILE A 1 86 ? 3.601 -6.919 14.450 1.00 86.12 86 ILE A CA 1
ATOM 622 C C . ILE A 1 86 ? 3.752 -8.298 13.827 1.00 86.12 86 ILE A C 1
ATOM 624 O O . ILE A 1 86 ? 2.756 -8.971 13.581 1.00 86.12 86 ILE A O 1
ATOM 628 N N . TYR A 1 87 ? 4.996 -8.728 13.595 1.00 79.06 87 TYR A N 1
ATOM 629 C CA . TYR A 1 87 ? 5.333 -10.057 13.068 1.00 79.06 87 TYR A CA 1
ATOM 630 C C . TYR A 1 87 ? 4.493 -10.481 11.851 1.00 79.06 87 TYR A C 1
ATOM 632 O O . TYR A 1 87 ? 4.005 -11.614 11.812 1.00 79.06 87 TYR A O 1
ATOM 640 N N . LEU A 1 88 ? 4.334 -9.575 10.877 1.00 72.56 88 LEU A N 1
ATOM 641 C CA . LEU A 1 88 ? 3.530 -9.772 9.665 1.00 72.56 88 LEU A CA 1
ATOM 642 C C . LEU A 1 88 ? 3.673 -11.183 9.077 1.00 72.56 88 LEU A C 1
ATOM 644 O O . LEU A 1 88 ? 4.768 -11.751 9.062 1.00 72.56 88 LEU A O 1
ATOM 648 N N . SER A 1 89 ? 2.557 -11.701 8.547 1.00 69.56 89 SER A N 1
ATOM 649 C CA . SER A 1 89 ? 2.283 -13.101 8.169 1.00 69.56 89 SER A CA 1
ATOM 650 C C . SER A 1 89 ? 1.352 -13.787 9.181 1.00 69.56 89 SER A C 1
ATOM 652 O O . SER A 1 89 ? 0.581 -13.136 9.879 1.00 69.56 89 SER A O 1
ATOM 654 N N . ARG A 1 90 ? 1.363 -15.121 9.211 1.00 68.44 90 ARG A N 1
ATOM 655 C CA . ARG A 1 90 ? 0.320 -15.978 9.792 1.00 68.44 90 ARG A CA 1
ATOM 656 C C . ARG A 1 90 ? 0.025 -15.785 11.278 1.00 68.44 90 ARG A C 1
ATOM 658 O O . ARG A 1 90 ? -1.086 -16.069 11.700 1.00 68.44 90 ARG A O 1
ATOM 665 N N . PHE A 1 91 ? 1.027 -15.387 12.053 1.00 71.94 91 PHE A N 1
ATOM 666 C CA . PHE A 1 91 ? 0.933 -15.266 13.513 1.00 71.94 91 PHE A CA 1
ATOM 667 C C . PHE A 1 91 ? 1.041 -13.816 13.989 1.00 71.94 91 PHE A C 1
ATOM 669 O O . PHE A 1 91 ? 1.128 -13.569 15.188 1.00 71.94 91 PHE A O 1
ATOM 676 N N . GLY A 1 92 ? 1.092 -12.879 13.045 1.00 79.06 92 GLY A N 1
ATOM 677 C CA . GLY A 1 92 ? 1.176 -11.458 13.318 1.00 79.06 92 GLY A CA 1
ATOM 678 C C . GLY A 1 92 ? -0.149 -10.741 13.143 1.00 79.06 92 GLY A C 1
ATOM 679 O O . GLY A 1 92 ? -1.195 -11.345 12.912 1.00 79.06 92 GLY A O 1
ATOM 680 N N . SER A 1 93 ? -0.073 -9.420 13.195 1.00 82.88 93 SER A N 1
ATOM 681 C CA . SER A 1 93 ? -1.189 -8.518 12.943 1.00 82.88 93 SER A CA 1
ATOM 682 C C . SER A 1 93 ? -0.759 -7.394 12.015 1.00 82.88 93 SER A C 1
ATOM 684 O O . SER A 1 93 ? 0.343 -6.864 12.150 1.00 82.88 93 SER A O 1
ATOM 686 N N . ILE A 1 94 ? -1.654 -6.995 11.114 1.00 88.38 94 ILE A N 1
ATOM 687 C CA . ILE A 1 94 ? -1.502 -5.755 10.353 1.00 88.38 94 ILE A CA 1
ATOM 688 C C . ILE A 1 94 ? -1.944 -4.608 11.261 1.00 88.38 94 ILE A C 1
ATOM 690 O O . ILE A 1 94 ? -3.035 -4.653 11.829 1.00 88.38 94 ILE A O 1
ATOM 694 N N . SER A 1 95 ? -1.101 -3.592 11.389 1.00 92.25 95 SER A N 1
ATOM 695 C CA . SER A 1 95 ? -1.386 -2.395 12.178 1.00 92.25 95 SER A CA 1
ATOM 696 C C . SER A 1 95 ? -1.724 -1.211 11.281 1.00 92.25 95 SER A C 1
ATOM 698 O O . SER A 1 95 ? -2.657 -0.471 11.584 1.00 92.25 95 SER A O 1
ATOM 700 N N . ILE A 1 96 ? -0.997 -1.052 10.171 1.00 94.81 96 ILE A N 1
ATOM 701 C CA . ILE A 1 96 ? -1.169 0.030 9.199 1.00 94.81 96 ILE A CA 1
ATOM 702 C C . ILE A 1 96 ? -1.182 -0.562 7.790 1.00 94.81 96 ILE A C 1
ATOM 704 O O . ILE A 1 96 ? -0.324 -1.374 7.443 1.00 94.81 96 ILE A O 1
ATOM 708 N N . LEU A 1 97 ? -2.136 -0.124 6.970 1.00 95.25 97 LEU A N 1
ATOM 709 C CA . LEU A 1 97 ? -2.125 -0.349 5.527 1.00 95.25 97 LEU A CA 1
ATOM 710 C C . LEU A 1 97 ? -1.830 0.967 4.822 1.00 95.25 97 LEU A C 1
ATOM 712 O O . LEU A 1 97 ? -2.506 1.966 5.048 1.00 95.25 97 LEU A O 1
ATOM 716 N N . GLN A 1 98 ? -0.830 0.958 3.961 1.00 94.75 98 GLN A N 1
ATOM 717 C CA . GLN A 1 98 ? -0.401 2.113 3.192 1.00 94.75 98 GLN A CA 1
ATOM 718 C C . GLN A 1 98 ? -1.025 2.015 1.806 1.00 94.75 98 GLN A C 1
ATOM 720 O O . GLN A 1 98 ? -0.949 0.963 1.174 1.00 94.75 98 GLN A O 1
ATOM 725 N N . LEU A 1 99 ? -1.661 3.082 1.338 1.00 95.69 99 LEU A N 1
ATOM 726 C CA . LEU A 1 99 ? -2.294 3.124 0.026 1.00 95.69 99 LEU A CA 1
ATOM 727 C C . LEU A 1 99 ? -1.922 4.419 -0.682 1.00 95.69 99 LEU A C 1
ATOM 729 O O . LEU A 1 99 ? -2.413 5.481 -0.312 1.00 95.69 99 LEU A O 1
ATOM 733 N N . LEU A 1 100 ? -1.121 4.325 -1.735 1.00 95.62 100 LEU A N 1
ATOM 734 C CA . LEU A 1 100 ? -0.920 5.423 -2.672 1.00 95.62 100 LEU A CA 1
ATOM 735 C C . LEU A 1 100 ? -1.873 5.268 -3.866 1.00 95.62 100 LEU A C 1
ATOM 737 O O . LEU A 1 100 ? -1.926 4.214 -4.510 1.00 95.62 100 LEU A O 1
ATOM 741 N N . VAL A 1 101 ? -2.594 6.348 -4.165 1.00 96.44 101 VAL A N 1
ATOM 742 C CA . VAL A 1 101 ? -3.494 6.495 -5.313 1.00 96.44 101 VAL A CA 1
ATOM 743 C C . VAL A 1 101 ? -2.795 7.344 -6.374 1.00 96.44 101 VAL A C 1
ATOM 745 O O . VAL A 1 101 ? -2.764 8.570 -6.297 1.00 96.44 101 VAL A O 1
ATOM 748 N N . ALA A 1 102 ? -2.215 6.688 -7.379 1.00 94.69 102 ALA A N 1
ATOM 749 C CA . ALA A 1 102 ? -1.314 7.334 -8.336 1.00 94.69 102 ALA A CA 1
ATOM 750 C C . ALA A 1 102 ? -1.941 8.462 -9.182 1.00 94.69 102 ALA A C 1
ATOM 752 O O . ALA A 1 102 ? -1.250 9.453 -9.406 1.00 94.69 102 ALA A O 1
ATOM 753 N N . PRO A 1 103 ? -3.211 8.390 -9.638 1.00 94.88 103 PRO A N 1
ATOM 754 C CA . PRO A 1 103 ? -3.811 9.486 -10.404 1.00 94.88 103 PRO A CA 1
ATOM 755 C C . PRO A 1 103 ? -3.902 10.815 -9.646 1.00 94.88 103 PRO A C 1
ATOM 757 O O . PRO A 1 103 ? -3.929 11.866 -10.281 1.00 94.88 103 PRO A O 1
ATOM 760 N N . THR A 1 104 ? -3.970 10.770 -8.313 1.00 93.38 104 THR A N 1
ATOM 761 C CA . THR A 1 104 ? -4.057 11.958 -7.452 1.00 93.38 104 THR A CA 1
ATOM 762 C C . THR A 1 104 ? -2.762 12.244 -6.695 1.00 93.38 104 THR A C 1
ATOM 764 O O . THR A 1 104 ? -2.679 13.281 -6.054 1.00 93.38 104 THR A O 1
ATOM 767 N N . ASP A 1 105 ? -1.772 11.345 -6.761 1.00 92.69 105 ASP A N 1
ATOM 768 C CA . ASP A 1 105 ? -0.538 11.371 -5.957 1.00 92.69 105 ASP A CA 1
ATOM 769 C C . ASP A 1 105 ? -0.798 11.477 -4.437 1.00 92.69 105 ASP A C 1
ATOM 771 O O . ASP A 1 105 ? -0.024 12.049 -3.674 1.00 92.69 105 ASP A O 1
ATOM 775 N N . GLU A 1 106 ? -1.920 10.908 -3.984 1.00 93.06 106 GLU A N 1
ATOM 776 C CA . GLU A 1 106 ? -2.341 10.944 -2.580 1.00 93.06 106 GLU A CA 1
ATOM 777 C C . GLU A 1 106 ? -1.991 9.631 -1.886 1.00 93.06 106 GLU A C 1
ATOM 779 O O . GLU A 1 106 ? -2.245 8.550 -2.421 1.00 93.06 106 GLU A O 1
ATOM 784 N N . THR A 1 107 ? -1.434 9.720 -0.676 1.00 93.88 107 THR A N 1
ATOM 785 C CA . THR A 1 107 ? -1.115 8.551 0.152 1.00 93.88 107 THR A CA 1
ATOM 786 C C . THR A 1 107 ? -1.964 8.538 1.411 1.00 93.88 107 THR A C 1
ATOM 788 O O . THR A 1 107 ? -1.982 9.506 2.162 1.00 93.88 107 THR A O 1
ATOM 791 N N . TYR A 1 108 ? -2.598 7.405 1.686 1.00 95.56 108 TYR A N 1
ATOM 792 C CA . TYR A 1 108 ? -3.429 7.171 2.856 1.00 95.56 108 TYR A CA 1
ATOM 793 C C . TYR A 1 108 ? -2.797 6.104 3.748 1.00 95.56 108 TYR A C 1
ATOM 795 O O . TYR A 1 108 ? -2.334 5.071 3.264 1.00 95.56 108 TYR A O 1
ATOM 803 N N . LEU A 1 109 ? -2.819 6.331 5.061 1.00 96.31 109 LEU A N 1
ATOM 804 C CA . LEU A 1 109 ? -2.471 5.319 6.058 1.00 96.31 109 LEU A CA 1
ATOM 805 C C . LEU A 1 109 ? -3.760 4.841 6.725 1.00 96.31 109 LEU A C 1
ATOM 807 O O . LEU A 1 109 ? -4.350 5.588 7.497 1.00 96.31 109 LEU A O 1
ATOM 811 N N . LEU A 1 110 ? -4.221 3.629 6.432 1.00 96.94 110 LEU A N 1
ATOM 812 C CA . LEU A 1 110 ? -5.412 3.053 7.057 1.00 96.94 110 LEU A CA 1
ATOM 813 C C . LEU A 1 110 ? -5.020 2.381 8.373 1.00 96.94 110 LEU A C 1
ATOM 815 O O . LEU A 1 110 ? -4.168 1.489 8.394 1.00 96.94 110 LEU A O 1
ATOM 819 N N . ASP A 1 111 ? -5.653 2.795 9.466 1.00 96.31 111 ASP A N 1
ATOM 820 C CA . ASP A 1 111 ? -5.391 2.283 10.806 1.00 96.31 111 ASP A CA 1
ATOM 821 C C . ASP A 1 111 ? -6.121 0.957 11.048 1.00 96.31 111 ASP A C 1
ATOM 823 O O . ASP A 1 111 ? -7.200 0.900 11.643 1.00 96.31 111 ASP A O 1
ATOM 827 N N . VAL A 1 112 ? -5.524 -0.134 10.567 1.00 95.94 112 VAL A N 1
ATOM 828 C CA . VAL A 1 112 ? -6.063 -1.491 10.738 1.00 95.94 112 VAL A CA 1
ATOM 829 C C . VAL A 1 112 ? -6.085 -1.897 12.213 1.00 95.94 112 VAL A C 1
ATOM 831 O O . VAL A 1 112 ? -6.975 -2.637 12.620 1.00 95.94 112 VAL A O 1
ATOM 834 N N . HIS A 1 113 ? -5.168 -1.383 13.036 1.00 94.56 113 HIS A N 1
ATOM 835 C CA . HIS A 1 113 ? -5.167 -1.663 14.472 1.00 94.56 113 HIS A CA 1
ATOM 836 C C . HIS A 1 113 ? -6.428 -1.128 15.170 1.00 94.56 113 HIS A C 1
ATOM 838 O O . HIS A 1 113 ? -7.013 -1.832 15.991 1.00 94.56 113 HIS A O 1
ATOM 844 N N . ILE A 1 114 ? -6.862 0.091 14.832 1.00 94.88 114 ILE A N 1
ATOM 845 C CA . ILE A 1 114 ? -8.059 0.715 15.416 1.00 94.88 114 ILE A CA 1
ATOM 846 C C . ILE A 1 114 ? -9.347 0.204 14.767 1.00 94.88 114 ILE A C 1
ATOM 848 O O . ILE A 1 114 ? -10.334 -0.061 15.457 1.00 94.88 114 ILE A O 1
ATOM 852 N N . LEU A 1 115 ? -9.361 0.070 13.442 1.00 94.06 115 LEU A N 1
ATOM 853 C CA . LEU A 1 115 ? -10.574 -0.249 12.690 1.00 94.06 115 LEU A CA 1
ATOM 854 C C . LEU A 1 115 ? -10.818 -1.752 12.516 1.00 94.06 115 LEU A C 1
ATOM 856 O O . LEU A 1 115 ? -11.957 -2.147 12.259 1.00 94.06 115 LEU A O 1
ATOM 860 N N . GLY A 1 116 ? -9.790 -2.589 12.646 1.00 93.94 116 GLY A N 1
ATOM 861 C CA . GLY A 1 116 ? -9.887 -4.031 12.446 1.00 93.94 116 GLY A CA 1
ATOM 862 C C . GLY A 1 116 ? -10.466 -4.387 11.076 1.00 93.94 116 GLY A C 1
ATOM 863 O O . GLY A 1 116 ? -10.042 -3.869 10.039 1.00 93.94 116 GLY A O 1
ATOM 864 N N . ASP A 1 117 ? -11.482 -5.254 11.069 1.00 93.44 117 ASP A N 1
ATOM 865 C CA . ASP A 1 117 ? -12.157 -5.699 9.847 1.00 93.44 117 ASP A CA 1
ATOM 866 C C . ASP A 1 117 ? -12.848 -4.552 9.092 1.00 93.44 117 ASP A C 1
ATOM 868 O O . ASP A 1 117 ? -13.010 -4.637 7.873 1.00 93.44 117 ASP A O 1
ATOM 872 N N . LYS A 1 118 ? -13.191 -3.452 9.778 1.00 95.50 118 LYS A N 1
ATOM 873 C CA . LYS A 1 118 ? -13.921 -2.322 9.188 1.00 95.50 118 LYS A CA 1
ATOM 874 C C . LYS A 1 118 ? -13.142 -1.614 8.091 1.00 95.50 118 LYS A C 1
ATOM 876 O O . LYS A 1 118 ? -13.780 -1.030 7.219 1.00 95.50 118 LYS A O 1
ATOM 881 N N . VAL A 1 119 ? -11.808 -1.690 8.076 1.00 96.00 119 VAL A N 1
ATOM 882 C CA . VAL A 1 119 ? -11.005 -1.212 6.931 1.00 96.00 119 VAL A CA 1
ATOM 883 C C . VAL A 1 119 ? -11.424 -1.921 5.642 1.00 96.00 119 VAL A C 1
ATOM 885 O O . VAL A 1 119 ? -11.478 -1.314 4.577 1.00 96.00 119 VAL A O 1
ATOM 888 N N . PHE A 1 120 ? -11.758 -3.207 5.744 1.00 96.00 120 PHE A N 1
ATOM 889 C CA . PHE A 1 120 ? -12.059 -4.073 4.611 1.00 96.00 120 PHE A CA 1
ATOM 890 C C . PHE A 1 120 ? -13.558 -4.210 4.340 1.00 96.00 120 PHE A C 1
ATOM 892 O O . PHE A 1 120 ? -13.940 -4.373 3.181 1.00 96.00 120 PHE A O 1
ATOM 899 N N . SER A 1 121 ? -14.394 -4.173 5.383 1.00 96.94 121 SER A N 1
ATOM 900 C CA . SER A 1 121 ? -15.835 -4.451 5.317 1.00 96.94 121 SER A CA 1
ATOM 901 C C . SER A 1 121 ? -16.709 -3.200 5.173 1.00 96.94 121 SER A C 1
ATOM 903 O O . SER A 1 121 ? -17.837 -3.309 4.689 1.00 96.94 121 SER A O 1
ATOM 905 N N . THR A 1 122 ? -16.208 -2.009 5.529 1.00 97.38 122 THR A N 1
ATOM 906 C CA . 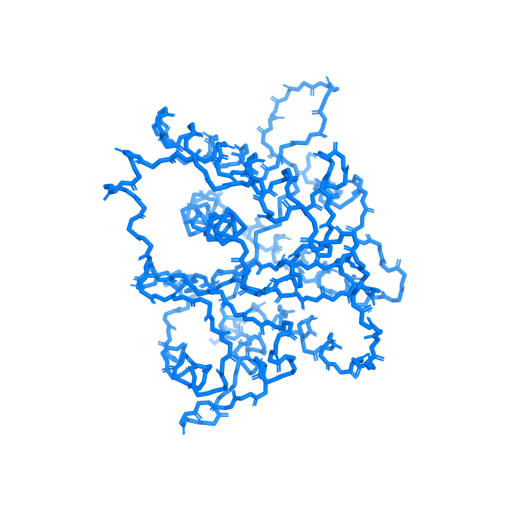THR A 1 122 ? -16.975 -0.763 5.366 1.00 97.38 122 THR A CA 1
ATOM 907 C C . THR A 1 122 ? -17.237 -0.499 3.885 1.00 97.38 122 THR A C 1
ATOM 909 O O . THR A 1 122 ? -16.319 -0.502 3.062 1.00 97.38 122 THR A O 1
ATOM 912 N N . SER A 1 123 ? -18.509 -0.289 3.551 1.00 98.06 123 SER A N 1
ATOM 913 C CA . SER A 1 123 ? -18.952 -0.006 2.187 1.00 98.06 123 SER A CA 1
ATOM 914 C C . SER A 1 123 ? -18.944 1.492 1.904 1.00 98.06 123 SER A C 1
ATOM 916 O O . SER A 1 123 ? -19.307 2.276 2.779 1.00 98.06 123 SER A O 1
ATOM 918 N N . GLY A 1 124 ? -18.571 1.870 0.682 1.00 96.06 124 GLY A N 1
ATOM 919 C CA . GLY A 1 124 ? -18.872 3.185 0.119 1.00 96.06 124 GLY A CA 1
ATOM 920 C C . GLY A 1 124 ? -20.341 3.294 -0.307 1.00 96.06 124 GLY A C 1
ATOM 921 O O . GLY A 1 124 ? -21.124 2.345 -0.193 1.00 96.06 124 GLY A O 1
ATOM 922 N N . THR A 1 125 ? -20.716 4.439 -0.869 1.00 95.44 125 THR A N 1
ATOM 923 C CA . THR A 1 125 ? -22.081 4.735 -1.343 1.00 95.44 125 THR A CA 1
ATOM 924 C C . THR A 1 125 ? -22.588 3.766 -2.414 1.00 95.44 125 THR A C 1
ATOM 926 O O . THR A 1 125 ? -23.783 3.491 -2.483 1.00 95.44 125 THR A O 1
ATOM 929 N N . SER A 1 126 ? -21.685 3.208 -3.225 1.00 93.38 126 SER A N 1
ATOM 930 C CA . SER A 1 126 ? -22.008 2.227 -4.273 1.00 93.38 126 SER A CA 1
ATOM 931 C C . SER A 1 126 ? -22.144 0.783 -3.767 1.00 93.38 126 SER A C 1
ATOM 933 O O . SER A 1 126 ? -22.381 -0.121 -4.566 1.00 93.38 126 SER A O 1
ATOM 935 N N . GLY A 1 127 ? -21.951 0.536 -2.467 1.00 95.25 127 GLY A N 1
ATOM 936 C CA . GLY A 1 127 ? -21.901 -0.811 -1.886 1.00 95.25 127 GLY A CA 1
ATOM 937 C C . GLY A 1 127 ? -20.564 -1.538 -2.085 1.00 95.25 127 GLY A C 1
ATOM 938 O O . GLY A 1 127 ? -20.375 -2.622 -1.536 1.00 95.25 127 GLY A O 1
ATOM 939 N N . SER A 1 128 ? -19.621 -0.950 -2.830 1.00 96.44 128 SER A N 1
ATOM 940 C CA . SER A 1 128 ? -18.248 -1.461 -2.926 1.00 96.44 128 SER A CA 1
ATOM 941 C C . SER A 1 128 ? -17.540 -1.332 -1.577 1.00 96.44 128 SER A C 1
ATOM 943 O O . SER A 1 128 ? -17.778 -0.380 -0.840 1.00 96.44 128 SER A O 1
ATOM 945 N N . THR A 1 129 ? -16.633 -2.252 -1.268 1.00 97.75 129 THR A N 1
ATOM 946 C CA . THR A 1 129 ? -15.755 -2.209 -0.087 1.00 97.75 129 THR A CA 1
ATOM 947 C C . THR A 1 129 ? -14.291 -2.310 -0.501 1.00 97.75 129 THR A C 1
ATOM 949 O O . THR A 1 129 ? -13.982 -2.771 -1.609 1.00 97.75 129 THR A O 1
ATOM 952 N N . PHE A 1 130 ? -13.361 -1.974 0.400 1.00 96.31 130 PHE A N 1
ATOM 953 C CA . PHE A 1 130 ? -11.939 -2.191 0.120 1.00 96.31 130 PHE A CA 1
ATOM 954 C C . PHE A 1 130 ? -11.641 -3.665 -0.165 1.00 96.31 130 PHE A C 1
ATOM 956 O O . PHE A 1 130 ? -10.882 -3.973 -1.082 1.00 96.31 130 PHE A O 1
ATOM 963 N N . LYS A 1 131 ? -12.314 -4.586 0.543 1.00 94.50 131 LYS A N 1
ATOM 964 C CA . LYS A 1 131 ? -12.251 -6.018 0.243 1.00 94.50 131 LYS A CA 1
ATOM 965 C C . LYS A 1 131 ? -12.623 -6.288 -1.213 1.00 94.50 131 LYS A C 1
ATOM 967 O O . LYS A 1 131 ? -11.807 -6.854 -1.922 1.00 94.50 131 LYS A O 1
ATOM 972 N N . THR A 1 132 ? -13.772 -5.825 -1.706 1.00 95.31 132 THR A N 1
ATOM 973 C CA . THR A 1 132 ? -14.171 -6.077 -3.109 1.00 95.31 132 THR A CA 1
ATOM 974 C C . THR A 1 132 ? -13.226 -5.455 -4.145 1.00 95.31 132 THR A C 1
ATOM 976 O O . THR A 1 132 ? -13.068 -6.003 -5.235 1.00 95.31 132 THR A O 1
ATOM 979 N N . ILE A 1 133 ? -12.545 -4.355 -3.811 1.00 94.50 133 ILE A N 1
ATOM 980 C CA . ILE A 1 133 ? -11.521 -3.742 -4.672 1.00 94.50 133 ILE A CA 1
ATOM 981 C C . ILE A 1 133 ? -10.260 -4.617 -4.707 1.00 94.50 133 ILE A C 1
ATOM 983 O O . ILE A 1 133 ? -9.754 -4.939 -5.786 1.00 94.50 133 ILE A O 1
ATOM 987 N N . LEU A 1 134 ? -9.777 -5.059 -3.541 1.00 90.94 134 LEU A N 1
ATOM 988 C CA . LEU A 1 134 ? -8.640 -5.975 -3.418 1.00 90.94 134 LEU A CA 1
ATOM 989 C C . LEU A 1 134 ? -8.950 -7.306 -4.120 1.00 90.94 134 LEU A C 1
ATOM 991 O O . LEU A 1 134 ? -8.246 -7.664 -5.061 1.00 90.94 134 LEU A O 1
ATOM 995 N N . GLU A 1 135 ? -10.030 -7.968 -3.699 1.00 88.75 135 GLU A N 1
ATOM 996 C CA . GLU A 1 135 ? -11.098 -8.623 -4.474 1.00 88.75 135 GLU A CA 1
ATOM 997 C C . GLU A 1 135 ? -10.945 -8.798 -5.997 1.00 88.75 135 GLU A C 1
ATOM 999 O O . GLU A 1 135 ? -10.962 -9.888 -6.566 1.00 88.75 135 GLU A O 1
ATOM 1004 N N . SER A 1 136 ? -10.870 -7.659 -6.681 1.00 90.88 136 SER A N 1
ATOM 1005 C CA . SER A 1 136 ? -11.205 -7.589 -8.093 1.00 90.88 136 SER A CA 1
ATOM 1006 C C . SER A 1 136 ? -10.058 -8.026 -8.992 1.00 90.88 136 SER A C 1
ATOM 1008 O O . SER A 1 136 ? -8.935 -7.525 -8.898 1.00 90.88 136 SER A O 1
ATOM 1010 N N . ALA A 1 137 ? -10.373 -8.895 -9.948 1.00 87.00 137 ALA A N 1
ATOM 1011 C CA . ALA A 1 137 ? -9.441 -9.319 -10.978 1.00 87.00 137 ALA A CA 1
ATOM 1012 C C . ALA A 1 137 ? -9.114 -8.235 -12.015 1.00 87.00 137 ALA A C 1
ATOM 1014 O O . ALA A 1 137 ? -8.055 -8.269 -12.642 1.00 87.00 137 ALA A O 1
ATOM 1015 N N . SER A 1 138 ? -10.035 -7.289 -12.209 1.00 89.38 138 SER A N 1
ATOM 1016 C CA . SER A 1 138 ? -9.922 -6.227 -13.208 1.00 89.38 138 SER A CA 1
ATOM 1017 C C . SER A 1 138 ? -9.182 -4.996 -12.697 1.00 89.38 138 SER A C 1
ATOM 1019 O O . SER A 1 138 ? -8.808 -4.151 -13.505 1.00 89.38 138 SER A O 1
ATOM 1021 N N . ILE A 1 139 ? -8.957 -4.896 -11.384 1.00 90.50 139 ILE A N 1
ATOM 1022 C CA . ILE A 1 139 ? -8.238 -3.792 -10.748 1.00 90.50 139 ILE A CA 1
ATOM 1023 C C . ILE A 1 139 ? -6.832 -4.286 -10.395 1.00 90.50 139 ILE A C 1
ATOM 1025 O O . ILE A 1 139 ? -6.696 -5.135 -9.509 1.00 90.50 139 ILE A O 1
ATOM 1029 N N . PRO A 1 140 ? -5.771 -3.791 -11.051 1.00 90.38 140 PRO A N 1
ATOM 1030 C CA . PRO A 1 140 ? -4.406 -4.103 -10.655 1.00 90.38 140 PRO A CA 1
ATOM 1031 C C . PRO A 1 140 ? -4.054 -3.409 -9.339 1.00 90.38 140 PRO A C 1
ATOM 1033 O O . PRO A 1 140 ? -4.311 -2.219 -9.163 1.00 90.38 140 PRO A O 1
ATOM 1036 N N . LYS A 1 141 ? -3.446 -4.166 -8.423 1.00 88.38 141 LYS A N 1
ATOM 1037 C CA . LYS A 1 141 ? -2.834 -3.646 -7.197 1.00 88.38 141 LYS A CA 1
ATOM 1038 C C . LYS A 1 141 ? -1.348 -3.940 -7.271 1.00 88.38 141 LYS A C 1
ATOM 1040 O O . LYS A 1 141 ? -0.975 -5.072 -7.583 1.00 88.38 141 LYS A O 1
ATOM 1045 N N . VAL A 1 142 ? -0.517 -2.951 -6.987 1.00 88.38 142 VAL A N 1
ATOM 1046 C CA . VAL A 1 142 ? 0.933 -3.120 -6.962 1.00 88.38 142 VAL A CA 1
ATOM 1047 C C . VAL A 1 142 ? 1.379 -3.227 -5.512 1.00 88.38 142 VAL A C 1
ATOM 1049 O O . VAL A 1 142 ? 1.211 -2.292 -4.740 1.00 88.38 142 VAL A O 1
ATOM 1052 N N . PHE A 1 143 ? 1.956 -4.374 -5.172 1.00 84.19 143 PHE A N 1
ATOM 1053 C CA . PHE A 1 143 ? 2.743 -4.567 -3.959 1.00 84.19 143 PHE A CA 1
ATOM 1054 C C . PHE A 1 143 ? 4.197 -4.643 -4.397 1.00 84.19 143 PHE A C 1
ATOM 1056 O O . PHE A 1 143 ? 4.506 -5.379 -5.343 1.00 84.19 143 PHE A O 1
ATOM 1063 N N . PHE A 1 144 ? 5.077 -3.876 -3.761 1.00 69.12 144 PHE A N 1
ATOM 1064 C CA . PHE A 1 144 ? 6.488 -3.921 -4.111 1.00 69.12 144 PHE A CA 1
ATOM 1065 C C . PHE A 1 144 ? 7.200 -4.942 -3.234 1.00 69.12 144 PHE A C 1
ATOM 1067 O O . PHE A 1 144 ? 7.375 -4.756 -2.036 1.00 69.12 144 PHE A O 1
ATOM 1074 N N . ASP A 1 145 ? 7.583 -6.051 -3.853 1.00 61.81 145 ASP A N 1
ATOM 1075 C CA . ASP A 1 145 ? 8.241 -7.154 -3.178 1.00 61.81 145 ASP A CA 1
ATOM 1076 C C . ASP A 1 145 ? 9.667 -7.268 -3.703 1.00 61.81 145 ASP A C 1
ATOM 1078 O O . ASP A 1 145 ? 9.916 -7.849 -4.765 1.00 61.81 145 ASP A O 1
ATOM 1082 N N . VAL A 1 146 ? 10.592 -6.625 -2.992 1.00 46.06 146 VAL A N 1
ATOM 1083 C CA . VAL A 1 146 ? 11.988 -6.542 -3.419 1.00 46.06 146 VAL A CA 1
ATOM 1084 C C . VAL A 1 146 ? 12.693 -7.830 -3.061 1.00 46.06 146 VAL A C 1
ATOM 1086 O O . VAL A 1 146 ? 13.197 -8.025 -1.958 1.00 46.06 146 VAL A O 1
ATOM 1089 N N . ARG A 1 147 ? 12.701 -8.728 -4.037 1.00 48.19 147 ARG A N 1
ATOM 1090 C CA . ARG A 1 147 ? 13.667 -9.812 -4.117 1.00 48.19 147 ARG A CA 1
ATOM 1091 C C . ARG A 1 147 ? 14.848 -9.305 -4.927 1.00 48.19 147 ARG A C 1
ATOM 1093 O O . ARG A 1 147 ? 14.639 -8.769 -6.011 1.00 48.19 147 ARG A O 1
ATOM 1100 N N . ILE A 1 148 ? 16.049 -9.459 -4.381 1.00 38.06 148 ILE A N 1
ATOM 1101 C CA . ILE A 1 148 ? 17.321 -9.068 -4.987 1.00 38.06 148 ILE A CA 1
ATOM 1102 C C . ILE A 1 148 ? 17.366 -9.409 -6.475 1.00 38.06 148 ILE A C 1
ATOM 1104 O O . ILE A 1 148 ? 16.983 -10.513 -6.880 1.00 38.06 148 ILE A O 1
ATOM 1108 N N . GLY A 1 149 ? 17.931 -8.489 -7.258 1.00 37.41 149 GLY A N 1
ATOM 1109 C CA . GLY A 1 149 ? 18.331 -8.781 -8.624 1.00 37.41 149 GLY A CA 1
ATOM 1110 C C . GLY A 1 149 ? 18.694 -7.568 -9.472 1.00 37.41 149 GLY A C 1
ATOM 1111 O O . GLY A 1 149 ? 18.193 -7.482 -10.591 1.00 37.41 149 GLY A O 1
ATOM 1112 N N . CYS A 1 150 ? 19.552 -6.651 -9.008 1.00 33.47 150 CYS A N 1
ATOM 1113 C CA . CYS A 1 150 ? 20.210 -5.708 -9.912 1.00 33.47 150 CYS A CA 1
ATOM 1114 C C . CYS A 1 150 ? 21.709 -5.503 -9.629 1.00 33.47 150 CYS A C 1
ATOM 1116 O O . CYS A 1 150 ? 22.182 -4.374 -9.592 1.00 33.47 150 CYS A O 1
ATOM 1118 N N . ASN A 1 151 ? 22.503 -6.582 -9.649 1.00 32.62 151 ASN A N 1
ATOM 1119 C CA . ASN A 1 151 ? 23.855 -6.451 -10.195 1.00 32.62 151 ASN A CA 1
ATOM 1120 C C . ASN A 1 151 ? 24.362 -7.741 -10.852 1.00 32.62 151 ASN A C 1
ATOM 1122 O O . ASN A 1 151 ? 24.532 -8.785 -10.222 1.00 32.62 151 ASN A O 1
ATOM 1126 N N . THR A 1 152 ? 24.641 -7.661 -12.152 1.00 37.59 152 THR A N 1
ATOM 1127 C CA . THR A 1 152 ? 25.618 -8.539 -12.792 1.00 37.59 152 THR A CA 1
ATOM 1128 C C . THR A 1 152 ? 26.968 -8.284 -12.125 1.00 37.59 152 THR A C 1
ATOM 1130 O O . THR A 1 152 ? 27.424 -7.146 -12.120 1.00 37.59 152 THR A O 1
ATOM 1133 N N . SER A 1 153 ? 27.601 -9.343 -11.613 1.00 33.06 153 SER A N 1
ATOM 1134 C CA . SER A 1 153 ? 28.928 -9.394 -10.970 1.00 33.06 153 SER A CA 1
ATOM 1135 C C . SER A 1 153 ? 29.063 -8.742 -9.586 1.00 33.06 153 SER A C 1
ATOM 1137 O O . SER A 1 153 ? 29.325 -7.553 -9.490 1.00 33.06 153 SER A O 1
ATOM 1139 N N . LEU A 1 154 ? 28.964 -9.551 -8.522 1.00 27.88 154 LEU A N 1
ATOM 1140 C CA . LEU A 1 154 ? 30.022 -9.837 -7.529 1.00 27.88 154 LEU A CA 1
ATOM 1141 C C . LEU A 1 154 ? 29.487 -10.836 -6.468 1.00 27.88 154 LEU A C 1
ATOM 1143 O O . LEU A 1 154 ? 28.293 -10.815 -6.172 1.00 27.88 154 LEU A O 1
ATOM 1147 N N . PRO A 1 155 ? 30.320 -11.748 -5.928 1.00 38.34 155 PRO A N 1
ATOM 1148 C CA . PRO A 1 155 ? 29.925 -12.656 -4.855 1.00 38.34 155 PRO A CA 1
ATOM 1149 C C . PRO A 1 155 ? 30.126 -11.994 -3.477 1.00 38.34 155 PRO A C 1
ATOM 1151 O O . PRO A 1 155 ? 31.063 -11.225 -3.300 1.00 38.34 155 PRO A O 1
ATOM 1154 N N . GLU A 1 156 ? 29.273 -12.361 -2.516 1.00 36.88 156 GLU A N 1
ATOM 1155 C CA . GLU A 1 156 ? 29.370 -12.048 -1.074 1.00 36.88 156 GLU A CA 1
ATOM 1156 C C . GLU A 1 156 ? 28.985 -10.627 -0.607 1.00 36.88 156 GLU A C 1
ATOM 1158 O O . GLU A 1 156 ? 29.769 -9.952 0.039 1.00 36.88 156 GLU A O 1
ATOM 1163 N N . GLU A 1 157 ? 27.733 -10.217 -0.844 1.00 34.50 157 GLU A N 1
ATOM 1164 C CA . GLU A 1 157 ? 26.879 -9.487 0.124 1.00 34.50 157 GLU A CA 1
ATOM 1165 C C . GLU A 1 157 ? 25.454 -9.388 -0.463 1.00 34.50 157 GLU A C 1
ATOM 1167 O O . GLU A 1 157 ? 25.224 -8.757 -1.488 1.00 34.50 157 GLU A O 1
ATOM 1172 N N . ILE A 1 158 ? 24.482 -10.096 0.123 1.00 32.44 158 ILE A N 1
ATOM 1173 C CA . ILE A 1 158 ? 23.100 -10.198 -0.387 1.00 32.44 158 ILE A CA 1
ATOM 1174 C C . ILE A 1 158 ? 22.184 -9.363 0.519 1.00 32.44 158 ILE A C 1
ATOM 1176 O O . ILE A 1 158 ? 21.815 -9.848 1.587 1.00 32.44 158 ILE A O 1
ATOM 1180 N N . SER A 1 159 ? 21.798 -8.146 0.101 1.00 36.22 159 SER A N 1
ATOM 1181 C CA . SER A 1 159 ? 20.474 -7.528 0.367 1.00 36.22 159 SER A CA 1
ATOM 1182 C C . SER A 1 159 ? 20.291 -6.164 -0.350 1.00 36.22 159 SER A C 1
ATOM 1184 O O . SER A 1 159 ? 20.327 -5.125 0.304 1.00 36.22 159 SER A O 1
ATOM 1186 N N . GLU A 1 160 ? 20.007 -6.127 -1.658 1.00 44.81 160 GLU A N 1
ATOM 1187 C CA . GLU A 1 160 ? 19.432 -4.924 -2.279 1.00 44.81 160 GLU A CA 1
ATOM 1188 C C . GLU A 1 160 ? 17.978 -4.799 -1.804 1.00 44.81 160 GLU A C 1
ATOM 1190 O O . GLU A 1 160 ? 17.079 -5.487 -2.290 1.00 44.81 160 GLU A O 1
ATOM 1195 N N . GLY A 1 161 ? 17.751 -3.984 -0.775 1.00 50.84 161 GLY A N 1
ATOM 1196 C CA . GLY A 1 161 ? 16.412 -3.652 -0.290 1.00 50.84 161 GLY A CA 1
ATOM 1197 C C . GLY A 1 161 ? 15.706 -2.624 -1.190 1.00 50.84 161 GLY A C 1
ATOM 1198 O O . GLY A 1 161 ? 16.299 -2.108 -2.138 1.00 50.84 161 GLY A O 1
ATOM 1199 N N . PRO A 1 162 ? 14.456 -2.238 -0.871 1.00 57.75 162 PRO A N 1
ATOM 1200 C CA . PRO A 1 162 ? 13.700 -1.222 -1.617 1.00 57.75 162 PRO A CA 1
ATOM 1201 C C . PRO A 1 162 ? 14.460 0.082 -1.863 1.00 57.75 162 PRO A C 1
ATOM 1203 O O . PRO A 1 162 ? 14.346 0.673 -2.934 1.00 57.75 162 PRO A O 1
ATOM 1206 N N . VAL A 1 163 ? 15.290 0.486 -0.899 1.00 60.25 163 VAL A N 1
ATOM 1207 C CA . VAL A 1 163 ? 16.163 1.663 -0.982 1.00 60.25 163 VAL A CA 1
ATOM 1208 C C . VAL A 1 163 ? 17.092 1.584 -2.195 1.00 60.25 163 VAL A C 1
ATOM 1210 O O . VAL A 1 163 ? 17.188 2.541 -2.955 1.00 60.25 163 VAL A O 1
ATOM 1213 N N . GLU A 1 164 ? 17.734 0.445 -2.431 1.00 63.19 164 GLU A N 1
ATOM 1214 C CA . GLU A 1 164 ? 18.740 0.301 -3.485 1.00 63.19 164 GLU A CA 1
ATOM 1215 C C . GLU A 1 164 ? 18.117 0.238 -4.885 1.00 63.19 164 GLU A C 1
ATOM 1217 O O . GLU A 1 164 ? 18.614 0.879 -5.816 1.00 63.19 164 GLU A O 1
ATOM 1222 N N . CYS A 1 165 ? 16.959 -0.418 -5.030 1.00 63.81 165 CYS A N 1
ATOM 1223 C CA . CYS A 1 165 ? 16.168 -0.368 -6.267 1.00 63.81 165 CYS A CA 1
ATOM 1224 C C . CYS A 1 165 ? 15.734 1.065 -6.617 1.00 63.81 165 CYS A C 1
ATOM 1226 O O . CYS A 1 165 ? 15.724 1.456 -7.785 1.00 63.81 165 CYS A O 1
ATOM 1228 N N . ILE A 1 166 ? 15.405 1.875 -5.608 1.00 65.94 166 ILE A N 1
ATOM 1229 C CA . ILE A 1 166 ? 15.068 3.289 -5.792 1.00 65.94 166 ILE A CA 1
ATOM 1230 C C . ILE A 1 166 ? 16.302 4.095 -6.216 1.00 65.94 166 ILE A C 1
ATOM 1232 O O . ILE A 1 166 ? 16.229 4.874 -7.172 1.00 65.94 166 ILE A O 1
ATOM 1236 N N . GLU A 1 167 ? 17.442 3.901 -5.547 1.00 68.62 167 GLU A N 1
ATOM 1237 C CA . GLU A 1 167 ? 18.671 4.649 -5.834 1.00 68.62 167 GLU A CA 1
ATOM 1238 C C . GLU A 1 167 ? 19.249 4.358 -7.221 1.00 68.62 167 GLU A C 1
ATOM 1240 O O . GLU A 1 167 ? 19.747 5.289 -7.869 1.00 68.62 167 GLU A O 1
ATOM 1245 N N . SER A 1 168 ? 19.186 3.097 -7.656 1.00 65.81 168 SER A N 1
ATOM 1246 C CA . SER A 1 168 ? 19.674 2.628 -8.957 1.00 65.81 168 SER A CA 1
ATOM 1247 C C . SER A 1 168 ? 18.676 2.893 -10.090 1.00 65.81 168 SER A C 1
ATOM 1249 O O . SER A 1 168 ? 19.080 3.258 -11.195 1.00 65.81 168 SER A O 1
ATOM 1251 N N . GLY A 1 169 ? 17.371 2.762 -9.826 1.00 65.94 169 GLY A N 1
ATOM 1252 C CA . GLY A 1 169 ? 16.332 2.838 -10.851 1.00 65.94 169 GLY A CA 1
ATOM 1253 C C . GLY A 1 169 ? 15.847 4.252 -11.174 1.00 65.94 169 GLY A C 1
ATOM 1254 O O . GLY A 1 169 ? 15.509 4.541 -12.323 1.00 65.94 169 GLY A O 1
ATOM 1255 N N . LEU A 1 170 ? 15.783 5.160 -10.194 1.00 77.69 170 LEU A N 1
ATOM 1256 C CA . LEU A 1 170 ? 14.979 6.384 -10.340 1.00 77.69 170 LEU A CA 1
ATOM 1257 C C . LEU A 1 170 ? 15.758 7.674 -10.595 1.00 77.69 170 LEU A C 1
ATOM 1259 O O . LEU A 1 170 ? 15.125 8.721 -10.745 1.00 77.69 170 LEU A O 1
ATOM 1263 N N . GLY A 1 171 ? 17.092 7.617 -10.660 1.00 81.31 171 GLY A N 1
ATOM 1264 C CA . GLY A 1 171 ? 17.922 8.795 -10.930 1.00 81.31 171 GLY A CA 1
ATOM 1265 C C . GLY A 1 171 ? 17.708 9.932 -9.924 1.00 81.31 171 GLY A C 1
ATOM 1266 O O . GLY A 1 171 ? 17.693 11.094 -10.316 1.00 81.31 171 GLY A O 1
ATOM 1267 N N . LEU A 1 172 ? 17.485 9.596 -8.646 1.00 81.94 172 LEU A N 1
ATOM 1268 C CA . LEU A 1 172 ? 17.256 10.582 -7.586 1.00 81.94 172 LEU A CA 1
ATOM 1269 C C . LEU A 1 172 ? 18.465 11.510 -7.400 1.00 81.94 172 LEU A C 1
ATOM 1271 O O . LEU A 1 172 ? 19.619 11.071 -7.477 1.00 81.94 172 LEU A O 1
ATOM 1275 N N . THR A 1 173 ? 18.193 12.775 -7.085 1.00 87.56 173 THR A N 1
ATOM 1276 C CA . THR A 1 173 ? 19.208 13.746 -6.661 1.00 87.56 173 THR A CA 1
ATOM 1277 C C . THR A 1 173 ? 19.856 13.321 -5.340 1.00 87.56 173 THR A C 1
ATOM 1279 O O . THR A 1 173 ? 19.303 12.534 -4.570 1.00 87.56 173 THR A O 1
ATOM 1282 N N . TYR A 1 174 ? 21.039 13.865 -5.043 1.00 84.31 174 TYR A N 1
ATOM 1283 C CA . TYR A 1 174 ? 21.736 13.584 -3.783 1.00 84.31 174 TYR A CA 1
ATOM 1284 C C . TYR A 1 174 ? 20.881 13.924 -2.549 1.00 84.31 174 TYR A C 1
ATOM 1286 O O . TYR A 1 174 ? 20.820 13.140 -1.604 1.00 84.31 174 TYR A O 1
ATOM 1294 N N . SER A 1 175 ? 20.181 15.062 -2.574 1.00 85.69 175 SER A N 1
ATOM 1295 C CA . SER A 1 175 ? 19.305 15.492 -1.479 1.00 85.69 175 SER A CA 1
ATOM 1296 C C . SER A 1 175 ? 18.116 14.554 -1.281 1.00 85.69 175 SER A C 1
ATOM 1298 O O . SER A 1 175 ? 17.831 14.183 -0.145 1.00 85.69 175 SER A O 1
ATOM 1300 N N . GLU A 1 176 ? 17.465 14.111 -2.362 1.00 86.38 176 GLU A N 1
ATOM 1301 C CA . GLU A 1 176 ? 16.367 13.135 -2.281 1.00 86.38 176 GLU A CA 1
ATOM 1302 C C . GLU A 1 176 ? 16.847 11.799 -1.703 1.00 86.38 176 GLU A C 1
ATOM 1304 O O . GLU A 1 176 ? 16.185 11.226 -0.836 1.00 86.38 176 GLU A O 1
ATOM 1309 N N . LYS A 1 177 ? 18.027 11.323 -2.130 1.00 83.12 177 LYS A N 1
ATOM 1310 C CA . LYS A 1 177 ? 18.641 10.099 -1.590 1.00 83.12 177 LYS A CA 1
ATOM 1311 C C . LYS A 1 177 ? 18.925 10.223 -0.097 1.00 83.12 177 LYS A C 1
ATOM 1313 O O . LYS A 1 177 ? 18.586 9.319 0.665 1.00 83.12 177 LYS A O 1
ATOM 1318 N N . GLN A 1 178 ? 19.507 11.343 0.333 1.00 86.75 178 GLN A N 1
ATOM 1319 C CA . GLN A 1 178 ? 19.813 11.566 1.744 1.00 86.75 178 GLN A CA 1
ATOM 1320 C C . GLN A 1 178 ? 18.540 11.645 2.590 1.00 86.75 178 GLN A C 1
ATOM 1322 O O . GLN A 1 178 ? 18.468 11.030 3.650 1.00 86.75 178 GLN A O 1
ATOM 1327 N N . GLN A 1 179 ? 17.518 12.357 2.115 1.00 87.81 179 GLN A N 1
ATOM 1328 C CA . GLN A 1 179 ? 16.242 12.463 2.814 1.00 87.81 179 GLN A CA 1
ATOM 1329 C C . GLN A 1 179 ? 15.554 11.102 2.938 1.00 87.81 179 GLN A C 1
ATOM 1331 O O . GLN A 1 179 ? 15.090 10.749 4.020 1.00 87.81 179 GLN A O 1
ATOM 1336 N N . MET A 1 180 ? 15.545 10.313 1.861 1.00 86.19 180 MET A N 1
ATOM 1337 C CA . MET A 1 180 ? 15.027 8.948 1.880 1.00 86.19 180 MET A CA 1
ATOM 1338 C C . MET A 1 180 ? 15.748 8.091 2.929 1.00 86.19 180 MET A C 1
ATOM 1340 O O . MET A 1 180 ? 15.108 7.500 3.797 1.00 86.19 180 MET A O 1
ATOM 1344 N N . LYS A 1 181 ? 17.085 8.082 2.911 1.00 87.12 181 LYS A N 1
ATOM 1345 C CA . LYS A 1 181 ? 17.893 7.337 3.890 1.00 87.12 181 LYS A CA 1
ATOM 1346 C C . LYS A 1 181 ? 17.591 7.763 5.324 1.00 87.12 181 LYS A C 1
ATOM 1348 O O . LYS A 1 181 ? 17.340 6.905 6.164 1.00 87.12 181 LYS A O 1
ATOM 1353 N N . ASN A 1 182 ? 17.527 9.068 5.580 1.00 89.06 182 ASN A N 1
ATOM 1354 C CA . ASN A 1 182 ? 17.248 9.606 6.910 1.00 89.06 182 ASN A CA 1
ATOM 1355 C C . ASN A 1 182 ? 15.856 9.197 7.416 1.00 89.06 182 ASN A C 1
ATOM 1357 O O . ASN A 1 182 ? 15.720 8.786 8.567 1.00 89.06 182 ASN A O 1
ATOM 1361 N N . THR A 1 183 ? 14.820 9.278 6.572 1.00 88.94 183 THR A N 1
ATOM 1362 C CA . THR A 1 183 ? 13.461 8.845 6.942 1.00 88.94 183 THR A CA 1
ATOM 1363 C C . THR A 1 183 ? 13.417 7.347 7.231 1.00 88.94 183 THR A C 1
ATOM 1365 O O . THR A 1 183 ? 12.841 6.940 8.243 1.00 88.94 183 THR A O 1
ATOM 1368 N N . LYS A 1 184 ? 14.055 6.524 6.387 1.00 86.88 184 LYS A N 1
ATOM 1369 C CA . LYS A 1 184 ? 14.141 5.077 6.612 1.00 86.88 184 LYS A CA 1
ATOM 1370 C C . LYS A 1 184 ? 14.853 4.739 7.912 1.00 86.88 184 LYS A C 1
ATOM 1372 O O . LYS A 1 184 ? 14.315 3.973 8.707 1.00 86.88 184 LYS A O 1
ATOM 1377 N N . GLU A 1 185 ? 16.010 5.340 8.163 1.00 89.69 185 GLU A N 1
ATOM 1378 C CA . GLU A 1 185 ? 16.782 5.110 9.383 1.00 89.69 185 GLU A CA 1
ATOM 1379 C C . GLU A 1 185 ? 16.004 5.535 10.640 1.00 89.69 185 GLU A C 1
ATOM 1381 O O . GLU A 1 185 ? 15.971 4.800 11.628 1.00 89.69 185 GLU A O 1
ATOM 1386 N N . ALA A 1 186 ? 15.335 6.692 10.600 1.00 90.31 186 ALA A N 1
ATOM 1387 C CA . ALA A 1 186 ? 14.532 7.183 11.717 1.00 90.31 186 ALA A CA 1
ATOM 1388 C C . ALA A 1 186 ? 13.365 6.242 12.062 1.00 90.31 186 ALA A C 1
ATOM 1390 O O . ALA A 1 186 ? 13.106 6.011 13.241 1.00 90.31 186 ALA A O 1
ATOM 1391 N N . GLY A 1 187 ? 12.682 5.678 11.059 1.00 90.81 187 GLY A N 1
ATOM 1392 C CA . GLY A 1 187 ? 11.621 4.692 11.281 1.00 90.81 187 GLY A CA 1
ATOM 1393 C C . GLY A 1 187 ? 12.153 3.345 11.776 1.00 90.81 187 GLY A C 1
ATOM 1394 O O . GLY A 1 187 ? 11.639 2.817 12.761 1.00 90.81 187 GLY A O 1
ATOM 1395 N N . LEU A 1 188 ? 13.223 2.823 11.162 1.00 89.31 188 LEU A N 1
ATOM 1396 C CA . LEU A 1 188 ? 13.837 1.541 11.544 1.00 89.31 188 LEU A CA 1
ATOM 1397 C C . LEU A 1 188 ? 14.251 1.514 13.019 1.00 89.31 188 LEU A C 1
ATOM 1399 O O . LEU A 1 188 ? 13.956 0.545 13.714 1.00 89.31 188 LEU A O 1
ATOM 1403 N N . LYS A 1 189 ? 14.841 2.601 13.534 1.00 92.81 189 LYS A N 1
ATOM 1404 C CA . LYS A 1 189 ? 15.209 2.732 14.958 1.00 92.81 189 LYS A CA 1
ATOM 1405 C C . LYS A 1 189 ? 14.032 2.567 15.922 1.00 92.81 189 LYS A C 1
ATOM 1407 O O . LYS A 1 189 ? 14.248 2.251 17.088 1.00 92.81 189 LYS A O 1
ATOM 1412 N N . LEU A 1 190 ? 12.801 2.797 15.466 1.00 92.12 190 LEU A N 1
ATOM 1413 C CA . LEU A 1 190 ? 11.612 2.696 16.308 1.00 92.12 190 LEU A CA 1
ATOM 1414 C C . LEU A 1 190 ? 11.041 1.279 16.350 1.00 92.12 190 LEU A C 1
ATOM 1416 O O . LEU A 1 190 ? 10.639 0.835 17.424 1.00 92.12 190 LEU A O 1
ATOM 1420 N N . PHE A 1 191 ? 11.000 0.565 15.221 1.00 91.06 191 PHE A N 1
ATOM 1421 C CA . PHE A 1 191 ? 10.301 -0.724 15.150 1.00 91.06 191 PHE A CA 1
ATOM 1422 C C . PHE A 1 191 ? 11.213 -1.947 15.012 1.00 91.06 191 PHE A C 1
ATOM 1424 O O . PHE A 1 191 ? 10.806 -3.042 15.395 1.00 91.06 191 PHE A O 1
ATOM 1431 N N . ALA A 1 192 ? 12.422 -1.794 14.468 1.00 85.25 192 ALA A N 1
ATOM 1432 C CA . ALA A 1 192 ? 13.286 -2.919 14.132 1.00 85.25 192 ALA A CA 1
ATOM 1433 C C . ALA A 1 192 ? 14.120 -3.354 15.357 1.00 85.25 192 ALA A C 1
ATOM 1435 O O . ALA A 1 192 ? 14.928 -2.553 15.845 1.00 85.25 192 ALA A O 1
ATOM 1436 N N . PRO A 1 193 ? 13.974 -4.596 15.868 1.00 86.81 193 PRO A N 1
ATOM 1437 C CA . PRO A 1 193 ? 14.703 -5.061 17.053 1.00 86.81 193 PRO A CA 1
ATOM 1438 C C . PRO A 1 193 ? 16.227 -4.970 16.937 1.00 86.81 193 PRO A C 1
ATOM 1440 O O . PRO A 1 193 ? 16.906 -4.632 17.904 1.00 86.81 193 PRO A O 1
ATOM 1443 N N . GLU A 1 194 ? 16.774 -5.207 15.748 1.00 85.50 194 GLU A N 1
ATOM 1444 C CA . GLU A 1 194 ? 18.202 -5.091 15.448 1.00 85.50 194 GLU A CA 1
ATOM 1445 C C . GLU A 1 194 ? 18.730 -3.645 15.519 1.00 85.50 194 GLU A C 1
ATOM 1447 O O . GLU A 1 194 ? 19.933 -3.440 15.660 1.00 85.50 194 GLU A O 1
ATOM 1452 N N . HIS A 1 195 ? 17.835 -2.650 15.510 1.00 84.62 195 HIS A N 1
ATOM 1453 C CA . HIS A 1 195 ? 18.142 -1.233 15.733 1.00 84.62 195 HIS A CA 1
ATOM 1454 C C . HIS A 1 195 ? 17.716 -0.744 17.132 1.00 84.62 195 HIS A C 1
ATOM 1456 O O . HIS A 1 195 ? 17.739 0.458 17.397 1.00 84.62 195 HIS A O 1
ATOM 1462 N N . GLY A 1 196 ? 17.328 -1.652 18.037 1.00 89.50 196 GLY A N 1
ATOM 1463 C CA . GLY A 1 196 ? 16.849 -1.326 19.388 1.00 89.50 196 GLY A CA 1
ATOM 1464 C C . GLY A 1 196 ? 15.368 -0.931 19.470 1.00 89.50 196 GLY A C 1
ATOM 1465 O O . GLY A 1 196 ? 14.917 -0.489 20.530 1.00 89.50 196 GLY A O 1
ATOM 1466 N N . GLY A 1 197 ? 14.625 -1.080 18.370 1.00 92.94 197 GLY A N 1
ATOM 1467 C CA . GLY A 1 197 ? 13.186 -0.854 18.292 1.00 92.94 197 GLY A CA 1
ATOM 1468 C C . GLY A 1 197 ? 12.356 -2.084 18.668 1.00 92.94 197 GLY A C 1
ATOM 1469 O O . GLY A 1 197 ? 12.873 -3.117 19.096 1.00 92.94 197 GLY A O 1
ATOM 1470 N N . SER A 1 198 ? 11.040 -1.983 18.506 1.00 94.00 198 SER A N 1
ATOM 1471 C CA . SER A 1 198 ? 10.115 -3.098 18.736 1.00 94.00 198 SER A CA 1
ATOM 1472 C C . SER A 1 198 ? 8.882 -2.955 17.849 1.00 94.00 198 SER A C 1
ATOM 1474 O O . SER A 1 198 ? 8.316 -1.869 17.749 1.00 94.00 198 SER A O 1
ATOM 1476 N N . TYR A 1 199 ? 8.450 -4.042 17.200 1.00 87.25 199 TYR A N 1
ATOM 1477 C CA . TYR A 1 199 ? 7.330 -4.008 16.248 1.00 87.25 199 TYR A CA 1
ATOM 1478 C C . TYR A 1 199 ? 6.023 -3.518 16.889 1.00 87.25 199 TYR A C 1
ATOM 1480 O O . TYR A 1 199 ? 5.168 -2.940 16.222 1.00 87.25 199 TYR A O 1
ATOM 1488 N N . GLU A 1 200 ? 5.877 -3.699 18.201 1.00 94.69 200 GLU A N 1
ATOM 1489 C CA . GLU A 1 200 ? 4.764 -3.223 19.018 1.00 94.69 200 GLU A CA 1
ATOM 1490 C C . GLU A 1 200 ? 4.556 -1.703 18.925 1.00 94.69 200 GLU A C 1
ATOM 1492 O O . GLU A 1 200 ? 3.442 -1.225 19.157 1.00 94.69 200 GLU A O 1
ATOM 1497 N N . VAL A 1 201 ? 5.581 -0.938 18.525 1.00 95.69 201 VAL A N 1
ATOM 1498 C CA . VAL A 1 201 ? 5.476 0.507 18.282 1.00 95.69 201 VAL A CA 1
ATOM 1499 C C . VAL A 1 201 ? 4.391 0.850 17.250 1.00 95.69 201 VAL A C 1
ATOM 1501 O O . VAL A 1 201 ? 3.751 1.896 17.366 1.00 95.69 201 VAL A O 1
ATOM 1504 N N . PHE A 1 202 ? 4.104 -0.044 16.292 1.00 93.25 202 PHE A N 1
ATOM 1505 C CA . PHE A 1 202 ? 3.050 0.152 15.290 1.00 93.25 202 PHE A CA 1
ATOM 1506 C C . PHE A 1 202 ? 1.631 0.132 15.873 1.00 93.25 202 PHE A C 1
ATOM 1508 O O . PHE A 1 202 ? 0.698 0.581 15.204 1.00 93.25 202 PHE A O 1
ATOM 1515 N N . ASN A 1 203 ? 1.454 -0.313 17.121 1.00 95.56 203 ASN A N 1
ATOM 1516 C CA . ASN A 1 203 ? 0.179 -0.260 17.845 1.00 95.56 203 ASN A CA 1
ATOM 1517 C C . ASN A 1 203 ? 0.094 0.925 18.826 1.00 95.56 203 ASN A C 1
ATOM 1519 O O . ASN A 1 203 ? -0.951 1.146 19.433 1.00 95.56 203 ASN A O 1
ATOM 1523 N N . ILE A 1 204 ? 1.152 1.730 18.977 1.00 94.38 204 ILE A N 1
ATOM 1524 C CA . ILE A 1 204 ? 1.114 2.928 19.828 1.00 94.38 204 ILE A CA 1
ATOM 1525 C C . ILE A 1 204 ? 0.305 4.030 19.136 1.00 94.38 204 ILE A C 1
ATOM 1527 O O . ILE A 1 204 ? 0.471 4.277 17.938 1.00 94.38 204 ILE A O 1
ATOM 1531 N N . ARG A 1 205 ? -0.574 4.703 19.891 1.00 93.56 205 ARG A N 1
ATOM 1532 C CA . ARG A 1 205 ? -1.375 5.836 19.410 1.00 93.56 205 ARG A CA 1
ATOM 1533 C C . ARG A 1 205 ? -1.194 7.088 20.288 1.00 93.56 205 ARG A C 1
ATOM 1535 O O . ARG A 1 205 ? -1.181 6.946 21.512 1.00 93.56 205 ARG A O 1
ATOM 1542 N N . PRO A 1 206 ? -1.081 8.295 19.689 1.00 93.75 206 PRO A N 1
ATOM 1543 C CA . PRO A 1 206 ? -1.034 8.554 18.242 1.00 93.75 206 PRO A CA 1
ATOM 1544 C C . PRO A 1 206 ? 0.207 7.925 17.583 1.00 93.75 206 PRO A C 1
ATOM 1546 O O . PRO A 1 206 ? 1.232 7.756 18.242 1.00 93.75 206 PRO A O 1
ATOM 1549 N N . LEU A 1 207 ? 0.091 7.524 16.309 1.00 92.69 207 LEU A N 1
ATOM 1550 C CA . LEU A 1 207 ? 1.199 6.891 15.586 1.00 92.69 207 LEU A CA 1
ATOM 1551 C C . LEU A 1 207 ? 2.378 7.884 15.513 1.00 92.69 207 LEU A C 1
ATOM 1553 O O . LEU A 1 207 ? 2.171 8.997 15.016 1.00 92.69 207 LEU A O 1
ATOM 1557 N N . PRO A 1 208 ? 3.589 7.524 15.990 1.00 94.00 208 PRO A N 1
ATOM 1558 C CA . PRO A 1 208 ? 4.744 8.419 15.976 1.00 94.00 208 PRO A CA 1
ATOM 1559 C C . PRO A 1 208 ? 4.997 9.030 14.594 1.00 94.00 208 PRO A C 1
ATOM 1561 O O . PRO A 1 208 ? 4.948 8.330 13.581 1.00 94.00 208 PRO A O 1
ATOM 1564 N N . ASN A 1 209 ? 5.298 10.330 14.538 1.00 93.25 209 ASN A N 1
ATOM 1565 C CA . ASN A 1 209 ? 5.452 11.049 13.267 1.00 93.25 209 ASN A CA 1
ATOM 1566 C C . ASN A 1 209 ? 6.549 10.448 12.378 1.00 93.25 209 ASN A C 1
ATOM 1568 O O . ASN A 1 209 ? 6.358 10.336 11.171 1.00 93.25 209 ASN A O 1
ATOM 1572 N N . GLN A 1 210 ? 7.656 9.989 12.961 1.00 92.81 210 GLN A N 1
ATOM 1573 C CA . GLN A 1 210 ? 8.720 9.317 12.216 1.00 92.81 210 GLN A CA 1
ATOM 1574 C C . GLN A 1 210 ? 8.233 8.012 11.564 1.00 92.81 210 GLN A C 1
ATOM 1576 O O . GLN A 1 210 ? 8.604 7.736 10.427 1.00 92.81 210 GLN A O 1
ATOM 1581 N N . LEU A 1 211 ? 7.353 7.247 12.226 1.00 93.06 211 LEU A N 1
ATOM 1582 C CA . LEU A 1 211 ? 6.736 6.054 11.629 1.00 93.06 211 LEU A CA 1
ATOM 1583 C C . LEU A 1 211 ? 5.718 6.415 10.553 1.00 93.06 211 LEU A C 1
ATOM 1585 O O . LEU A 1 211 ? 5.657 5.744 9.531 1.00 93.06 211 LEU A O 1
ATOM 1589 N N . ARG A 1 212 ? 4.957 7.501 10.727 1.00 94.00 212 ARG A N 1
ATOM 1590 C CA . ARG A 1 212 ? 4.080 8.007 9.661 1.00 94.00 212 ARG A CA 1
ATOM 1591 C C . ARG A 1 212 ? 4.885 8.334 8.407 1.00 94.00 212 ARG A C 1
ATOM 1593 O O . ARG A 1 212 ? 4.523 7.881 7.331 1.00 94.00 212 ARG A O 1
ATOM 1600 N N . LEU A 1 213 ? 5.982 9.081 8.546 1.00 92.50 213 LEU A N 1
ATOM 1601 C CA . LEU A 1 213 ? 6.857 9.437 7.425 1.00 92.50 213 LEU A CA 1
ATOM 1602 C C . LEU A 1 213 ? 7.501 8.204 6.783 1.00 92.50 213 LEU A C 1
ATOM 1604 O O . LEU A 1 213 ? 7.576 8.137 5.558 1.00 92.50 213 LEU A O 1
ATOM 1608 N N . TYR A 1 214 ? 7.915 7.230 7.597 1.00 92.00 214 TYR A N 1
ATOM 1609 C CA . TYR A 1 214 ? 8.408 5.938 7.128 1.00 92.00 214 TYR A CA 1
ATOM 1610 C C . TYR A 1 214 ? 7.369 5.234 6.241 1.00 92.00 214 TYR A C 1
ATOM 1612 O O . TYR A 1 214 ? 7.653 4.979 5.073 1.00 92.00 214 TYR A O 1
ATOM 1620 N N . CYS A 1 215 ? 6.146 5.036 6.748 1.00 92.50 215 CYS A N 1
ATOM 1621 C CA . CYS A 1 215 ? 5.059 4.387 6.014 1.00 92.50 215 CYS A CA 1
ATOM 1622 C C . CYS A 1 215 ? 4.652 5.162 4.751 1.00 92.50 215 CYS A C 1
ATOM 1624 O O . CYS A 1 215 ? 4.340 4.576 3.727 1.00 92.50 215 CYS A O 1
ATOM 1626 N N . LEU A 1 216 ? 4.642 6.497 4.779 1.00 92.19 216 LEU A N 1
ATOM 1627 C CA . LEU A 1 216 ? 4.354 7.274 3.568 1.00 92.19 216 LEU A CA 1
ATOM 1628 C C . LEU A 1 216 ? 5.428 7.047 2.493 1.00 92.19 216 LEU A C 1
ATOM 1630 O O . LEU A 1 216 ? 5.125 6.983 1.302 1.00 92.19 216 LEU A O 1
ATOM 1634 N N . GLN A 1 217 ? 6.691 6.940 2.905 1.00 90.06 217 GLN A N 1
ATOM 1635 C CA . GLN A 1 217 ? 7.811 6.787 1.986 1.00 90.06 217 GLN A CA 1
ATOM 1636 C C . GLN A 1 217 ? 7.851 5.416 1.299 1.00 90.06 217 GLN A C 1
ATOM 1638 O O . GLN A 1 217 ? 8.313 5.349 0.158 1.00 90.06 217 GLN A O 1
ATOM 1643 N N . ASP A 1 218 ? 7.356 4.361 1.948 1.00 87.50 218 ASP A N 1
ATOM 1644 C CA . ASP A 1 218 ? 7.363 2.992 1.417 1.00 87.50 218 ASP A CA 1
ATOM 1645 C C . ASP A 1 218 ? 6.606 2.847 0.100 1.00 87.50 218 ASP A C 1
ATOM 1647 O O . ASP A 1 218 ? 7.090 2.216 -0.842 1.00 87.50 218 ASP A O 1
ATOM 1651 N N . VAL A 1 219 ? 5.468 3.527 -0.022 1.00 89.25 219 VAL A N 1
ATOM 1652 C CA . VAL A 1 219 ? 4.673 3.523 -1.255 1.00 89.25 219 VAL A CA 1
ATOM 1653 C C . VAL A 1 219 ? 5.023 4.667 -2.211 1.00 89.25 219 VAL A C 1
ATOM 1655 O O . VAL A 1 219 ? 4.822 4.524 -3.418 1.00 89.25 219 VAL A O 1
ATOM 1658 N N . ARG A 1 220 ? 5.611 5.772 -1.721 1.00 90.69 220 ARG A N 1
ATOM 1659 C CA . ARG A 1 220 ? 5.857 7.017 -2.489 1.00 90.69 220 ARG A CA 1
ATOM 1660 C C . ARG A 1 220 ? 6.575 6.796 -3.820 1.00 90.69 220 ARG A C 1
ATOM 1662 O O . ARG A 1 220 ? 6.257 7.437 -4.817 1.00 90.69 220 ARG A O 1
ATOM 1669 N N . TYR A 1 221 ? 7.571 5.913 -3.848 1.00 87.88 221 TYR A N 1
ATOM 1670 C CA . TYR A 1 221 ? 8.383 5.685 -5.047 1.00 87.88 221 TYR A CA 1
ATOM 1671 C C . TYR A 1 221 ? 7.850 4.560 -5.945 1.00 87.88 221 TYR A C 1
ATOM 1673 O O . TYR A 1 221 ? 8.325 4.407 -7.075 1.00 87.88 221 TYR A O 1
ATOM 1681 N N . MET A 1 222 ? 6.849 3.795 -5.497 1.00 88.19 222 MET A N 1
ATOM 1682 C CA . MET A 1 222 ? 6.383 2.601 -6.204 1.00 88.19 222 MET A CA 1
ATOM 1683 C C . MET A 1 222 ? 5.827 2.865 -7.615 1.00 88.19 222 MET A C 1
ATOM 1685 O O . MET A 1 222 ? 6.142 2.064 -8.497 1.00 88.19 222 MET A O 1
ATOM 1689 N N . PRO A 1 223 ? 5.087 3.954 -7.919 1.00 89.44 223 PRO A N 1
ATOM 1690 C CA . PRO A 1 223 ? 4.651 4.211 -9.294 1.00 89.44 223 PRO A CA 1
ATOM 1691 C C . PRO A 1 223 ? 5.813 4.446 -10.252 1.00 89.44 223 PRO A C 1
ATOM 1693 O O . PRO A 1 223 ? 5.823 3.917 -11.364 1.00 89.44 223 PRO A O 1
ATOM 1696 N N . ARG A 1 224 ? 6.830 5.193 -9.806 1.00 87.12 224 ARG A N 1
ATOM 1697 C CA . ARG A 1 224 ? 8.042 5.451 -10.594 1.00 87.12 224 ARG A CA 1
ATOM 1698 C C . ARG A 1 224 ? 8.831 4.162 -10.819 1.00 87.12 224 ARG A C 1
ATOM 1700 O O . ARG A 1 224 ? 9.271 3.923 -11.941 1.00 87.12 224 ARG A O 1
ATOM 1707 N N . LEU A 1 225 ? 8.967 3.319 -9.790 1.00 82.25 225 LEU A N 1
ATOM 1708 C CA . LEU A 1 225 ? 9.591 1.996 -9.919 1.00 82.25 225 LEU A CA 1
ATOM 1709 C C . LEU A 1 225 ? 8.814 1.117 -10.899 1.00 82.25 225 LEU A C 1
ATOM 1711 O O . LEU A 1 225 ? 9.407 0.520 -11.794 1.00 82.25 225 LEU A O 1
ATOM 1715 N N . TRP A 1 226 ? 7.487 1.074 -10.773 1.00 85.25 226 TRP A N 1
ATOM 1716 C CA . TRP A 1 226 ? 6.638 0.299 -11.668 1.00 85.25 226 TRP A CA 1
ATOM 1717 C C . TRP A 1 226 ? 6.815 0.745 -13.117 1.00 85.25 226 TRP A C 1
ATOM 1719 O O . TRP A 1 226 ? 7.069 -0.099 -13.969 1.00 85.25 226 TRP A O 1
ATOM 1729 N N . LEU A 1 227 ? 6.778 2.051 -13.400 1.00 84.44 227 LEU A N 1
ATOM 1730 C CA . LEU A 1 227 ? 7.022 2.578 -14.747 1.00 84.44 227 LEU A CA 1
ATOM 1731 C C . LEU A 1 227 ? 8.411 2.188 -15.267 1.00 84.44 227 LEU A C 1
ATOM 1733 O O . LEU A 1 227 ? 8.534 1.734 -16.405 1.00 84.44 227 LEU A O 1
ATOM 1737 N N . HIS A 1 228 ? 9.440 2.326 -14.428 1.00 80.06 228 HIS A N 1
ATOM 1738 C CA . HIS A 1 228 ? 10.823 2.008 -14.774 1.00 80.06 228 HIS A CA 1
ATOM 1739 C C . HIS A 1 228 ? 11.012 0.536 -15.169 1.00 80.06 228 HIS A C 1
ATOM 1741 O O . HIS A 1 228 ? 11.588 0.246 -16.220 1.00 80.06 228 HIS A O 1
ATOM 1747 N N . TYR A 1 229 ? 10.513 -0.398 -14.354 1.00 77.94 229 TYR A N 1
ATOM 1748 C CA . TYR A 1 229 ? 10.642 -1.829 -14.631 1.00 77.94 229 TYR A CA 1
ATOM 1749 C C . TYR A 1 229 ? 9.680 -2.290 -15.725 1.00 77.94 229 TYR A C 1
ATOM 1751 O O . TYR A 1 229 ? 10.091 -3.021 -16.624 1.00 77.94 229 TYR A O 1
ATOM 1759 N N . ASN A 1 230 ? 8.428 -1.826 -15.714 1.00 81.06 230 ASN A N 1
ATOM 1760 C CA . ASN A 1 230 ? 7.427 -2.219 -16.705 1.00 81.06 230 ASN A CA 1
ATOM 1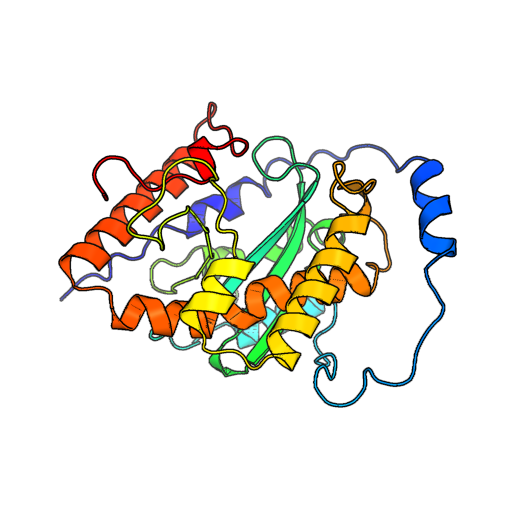761 C C . ASN A 1 230 ? 7.832 -1.814 -18.127 1.00 81.06 230 ASN A C 1
ATOM 1763 O O . ASN A 1 230 ? 7.644 -2.596 -19.054 1.00 81.06 230 ASN A O 1
ATOM 1767 N N . ALA A 1 231 ? 8.473 -0.654 -18.305 1.00 79.44 231 ALA A N 1
ATOM 1768 C CA . ALA A 1 231 ? 9.008 -0.236 -19.604 1.00 79.44 231 ALA A CA 1
ATOM 1769 C C . ALA A 1 231 ? 10.104 -1.172 -20.154 1.00 79.44 231 ALA A C 1
ATOM 1771 O O . ALA A 1 231 ? 10.364 -1.176 -21.356 1.00 79.44 231 ALA A O 1
ATOM 1772 N N . ARG A 1 232 ? 10.753 -1.962 -19.290 1.00 77.44 232 ARG A N 1
ATOM 1773 C CA . ARG A 1 232 ? 11.841 -2.893 -19.639 1.00 77.44 232 ARG A CA 1
ATOM 1774 C C . ARG A 1 232 ? 11.386 -4.352 -19.694 1.00 77.44 232 ARG A C 1
ATOM 1776 O O . ARG A 1 232 ? 12.135 -5.207 -20.166 1.00 77.44 232 ARG A O 1
ATOM 1783 N N . LEU A 1 233 ? 10.173 -4.653 -19.231 1.00 77.81 233 LEU A N 1
ATOM 1784 C CA . LEU A 1 233 ? 9.619 -6.002 -19.250 1.00 77.81 233 LEU A CA 1
ATOM 1785 C C . LEU A 1 233 ? 9.090 -6.339 -20.648 1.00 77.81 233 LEU A C 1
ATOM 1787 O O . LEU A 1 233 ? 8.042 -5.867 -21.082 1.00 77.81 233 LEU A O 1
ATOM 1791 N N . GLY A 1 234 ? 9.794 -7.224 -21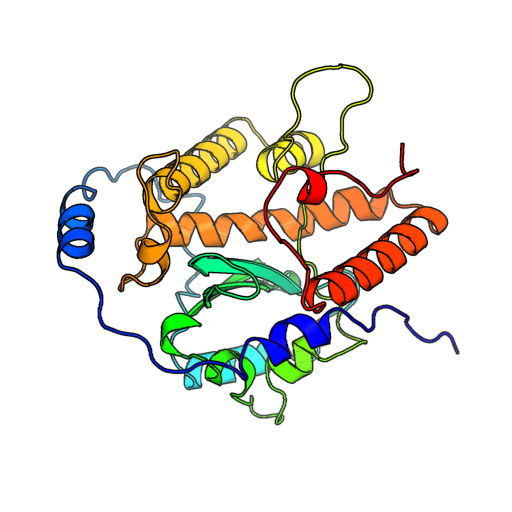.355 1.00 78.31 234 GLY A N 1
ATOM 1792 C CA . GLY A 1 234 ? 9.240 -7.875 -22.543 1.00 78.31 234 GLY A CA 1
ATOM 1793 C C . GLY A 1 234 ? 8.061 -8.793 -22.187 1.00 78.31 234 GLY A C 1
ATOM 1794 O O . GLY A 1 234 ? 7.953 -9.268 -21.057 1.00 78.31 234 GLY A O 1
ATOM 1795 N N . ARG A 1 235 ? 7.204 -9.124 -23.165 1.00 83.00 235 ARG A N 1
ATOM 1796 C CA . ARG A 1 235 ? 5.992 -9.951 -22.954 1.00 83.00 235 ARG A CA 1
ATOM 1797 C C . ARG A 1 235 ? 6.267 -11.269 -22.218 1.00 83.00 235 ARG A C 1
ATOM 1799 O O . ARG A 1 235 ? 5.529 -11.632 -21.311 1.00 83.00 235 ARG A O 1
ATOM 1806 N N . ALA A 1 236 ? 7.336 -11.973 -22.592 1.00 83.56 236 ALA A N 1
ATOM 1807 C CA . ALA A 1 236 ? 7.711 -13.233 -21.949 1.00 83.56 236 ALA A CA 1
ATOM 1808 C C . ALA A 1 236 ? 8.052 -13.047 -20.460 1.00 83.56 236 ALA A C 1
ATOM 1810 O O . ALA A 1 236 ? 7.633 -13.843 -19.624 1.00 83.56 236 ALA A O 1
ATOM 1811 N N . TRP A 1 237 ? 8.768 -11.972 -20.124 1.00 80.50 237 TRP A N 1
ATOM 1812 C CA . TRP A 1 237 ? 9.100 -11.634 -18.742 1.00 80.50 237 TRP A CA 1
ATOM 1813 C C . TRP A 1 237 ? 7.877 -11.169 -17.952 1.00 80.50 237 TRP A C 1
ATOM 1815 O O . TRP A 1 237 ? 7.716 -11.582 -16.810 1.00 80.50 237 TRP A O 1
ATOM 1825 N N . ALA A 1 238 ? 6.976 -10.396 -18.564 1.00 76.88 238 ALA A N 1
ATOM 1826 C CA . ALA A 1 238 ? 5.715 -10.008 -17.934 1.00 76.88 238 ALA A CA 1
ATOM 1827 C C . ALA A 1 238 ? 4.867 -11.236 -17.542 1.00 76.88 238 ALA A C 1
ATOM 1829 O O . ALA A 1 238 ? 4.348 -11.293 -16.428 1.00 76.88 2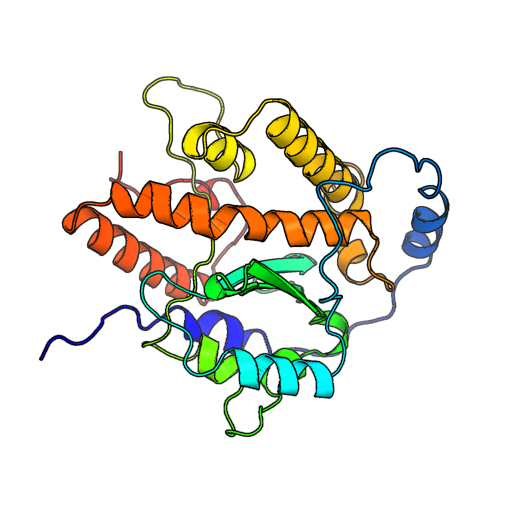38 ALA A O 1
ATOM 1830 N N . ASN A 1 239 ? 4.797 -12.253 -18.409 1.00 79.38 239 ASN A N 1
ATOM 1831 C CA . ASN A 1 239 ? 4.112 -13.512 -18.099 1.00 79.38 239 ASN A CA 1
ATOM 1832 C C . ASN A 1 239 ? 4.789 -14.265 -16.945 1.00 79.38 239 ASN A C 1
ATOM 1834 O O . ASN A 1 239 ? 4.106 -14.670 -16.008 1.00 79.38 239 ASN A O 1
ATOM 1838 N N . LYS A 1 240 ? 6.126 -14.380 -16.958 1.00 80.88 240 LYS A N 1
ATOM 1839 C CA . LYS A 1 240 ? 6.882 -15.004 -15.857 1.00 80.88 240 LYS A CA 1
ATOM 1840 C C . LYS A 1 240 ? 6.644 -14.301 -14.517 1.00 80.88 240 LYS A C 1
ATOM 1842 O O . LYS A 1 240 ? 6.434 -14.967 -13.508 1.00 80.88 240 LYS A O 1
ATOM 1847 N N . VAL A 1 241 ? 6.655 -12.965 -14.503 1.00 81.06 241 VAL A N 1
ATOM 1848 C CA . VAL A 1 241 ? 6.341 -12.161 -13.309 1.00 81.06 241 VAL A CA 1
ATOM 1849 C C . VAL A 1 241 ? 4.929 -12.440 -12.828 1.00 81.06 241 VAL A C 1
ATOM 1851 O O . VAL A 1 241 ? 4.741 -12.705 -11.646 1.00 81.06 241 VAL A O 1
ATOM 1854 N N . GLN A 1 242 ? 3.950 -12.474 -13.730 1.00 81.25 242 GLN A N 1
ATOM 1855 C CA . GLN A 1 242 ? 2.571 -12.778 -13.366 1.00 81.25 242 GLN A CA 1
ATOM 1856 C C . GLN A 1 242 ? 2.418 -14.177 -12.744 1.00 81.25 242 GLN A C 1
ATOM 1858 O O . GLN A 1 242 ? 1.716 -14.317 -11.739 1.00 81.25 242 GLN A O 1
ATOM 1863 N N . GLU A 1 243 ? 3.049 -15.204 -13.317 1.00 83.12 243 GLU A N 1
ATOM 1864 C CA . GLU A 1 243 ? 3.034 -16.569 -12.772 1.00 83.12 243 GLU A CA 1
ATOM 1865 C C . GLU A 1 243 ? 3.696 -16.623 -11.393 1.00 83.12 243 GLU A C 1
ATOM 1867 O O . GLU A 1 243 ? 3.067 -17.062 -10.430 1.00 83.12 243 GLU A O 1
ATOM 1872 N N . ALA A 1 244 ? 4.898 -16.058 -11.251 1.00 82.62 244 ALA A N 1
ATOM 1873 C CA . ALA A 1 244 ? 5.593 -16.001 -9.968 1.00 82.62 244 ALA A CA 1
ATOM 1874 C C . ALA A 1 244 ? 4.786 -15.241 -8.900 1.00 82.62 244 ALA A C 1
ATOM 1876 O O . ALA A 1 244 ? 4.760 -15.646 -7.738 1.00 82.62 244 ALA A O 1
ATOM 1877 N N . THR A 1 245 ? 4.087 -14.162 -9.269 1.00 80.62 245 THR A N 1
ATOM 1878 C CA . THR A 1 245 ? 3.174 -13.456 -8.360 1.00 80.62 245 THR A CA 1
ATOM 1879 C C . THR A 1 245 ? 2.029 -14.362 -7.906 1.00 80.62 245 THR A C 1
ATOM 1881 O O . THR A 1 245 ? 1.744 -14.412 -6.708 1.00 80.62 245 THR A O 1
ATOM 1884 N N . LYS A 1 246 ? 1.389 -15.107 -8.819 1.00 82.19 246 LYS A N 1
ATOM 1885 C CA . LYS A 1 246 ? 0.305 -16.049 -8.478 1.00 82.19 246 LYS A CA 1
ATOM 1886 C C . LYS A 1 246 ? 0.795 -17.135 -7.521 1.00 82.19 246 LYS A C 1
ATOM 1888 O O . LYS A 1 246 ? 0.157 -17.363 -6.491 1.00 82.19 246 LYS A O 1
ATOM 1893 N N . ASP A 1 247 ? 1.949 -17.731 -7.807 1.00 83.25 247 ASP A N 1
ATOM 1894 C CA . ASP A 1 247 ? 2.548 -18.773 -6.969 1.00 83.25 247 ASP A CA 1
ATOM 1895 C C . ASP A 1 247 ? 2.874 -18.257 -5.568 1.00 83.25 247 ASP A C 1
ATOM 1897 O O . ASP A 1 247 ? 2.622 -18.935 -4.574 1.00 83.25 247 ASP A O 1
ATOM 1901 N N . ARG A 1 248 ? 3.379 -17.024 -5.458 1.00 78.56 248 ARG A N 1
ATOM 1902 C CA . ARG A 1 248 ? 3.662 -16.397 -4.160 1.00 78.56 248 ARG A CA 1
ATOM 1903 C C . ARG A 1 248 ? 2.407 -16.137 -3.347 1.00 78.56 248 ARG A C 1
ATOM 1905 O O . ARG A 1 248 ? 2.423 -16.368 -2.139 1.00 78.56 248 ARG A O 1
ATOM 1912 N N . VAL A 1 249 ? 1.338 -15.666 -3.984 1.00 78.31 249 VAL A N 1
ATOM 1913 C CA . VAL A 1 249 ? 0.057 -15.467 -3.301 1.00 78.31 249 VAL A CA 1
ATOM 1914 C C . VAL A 1 249 ? -0.504 -16.806 -2.819 1.00 78.31 249 VAL A C 1
ATOM 1916 O O . VAL A 1 249 ? -0.973 -16.899 -1.688 1.00 78.31 249 VAL A O 1
ATOM 1919 N N . ALA A 1 250 ? -0.409 -17.866 -3.623 1.00 82.94 250 ALA A N 1
ATOM 1920 C CA . ALA A 1 250 ? -0.819 -19.202 -3.195 1.00 82.94 250 ALA A CA 1
ATOM 1921 C C . ALA A 1 250 ? 0.055 -19.723 -2.038 1.00 82.94 250 ALA A C 1
ATOM 1923 O O . ALA A 1 250 ? -0.457 -20.239 -1.041 1.00 82.94 250 ALA A O 1
ATOM 1924 N N . LEU A 1 251 ? 1.376 -19.540 -2.132 1.00 81.62 251 LEU A N 1
ATOM 1925 C CA . LEU A 1 251 ? 2.325 -19.950 -1.104 1.00 81.62 251 LEU A CA 1
ATOM 1926 C C . LEU A 1 251 ? 2.061 -19.224 0.218 1.00 81.62 251 LEU A C 1
ATOM 1928 O O . LEU A 1 251 ? 2.057 -19.879 1.261 1.00 81.62 251 LEU A O 1
ATOM 1932 N N . SER A 1 252 ? 1.787 -17.915 0.195 1.00 76.75 252 SER A N 1
ATOM 1933 C CA . SER A 1 252 ? 1.539 -17.134 1.414 1.00 76.75 252 SER A CA 1
ATOM 1934 C C . SER A 1 252 ? 0.340 -17.657 2.213 1.00 76.75 252 SER A C 1
ATOM 1936 O O . SER A 1 252 ? 0.349 -17.601 3.445 1.00 76.75 252 SER A O 1
ATOM 1938 N N . GLN A 1 253 ? -0.629 -18.276 1.534 1.00 79.25 253 GLN A N 1
ATOM 1939 C CA . GLN A 1 253 ? -1.825 -18.886 2.122 1.00 79.25 253 GLN A CA 1
ATOM 1940 C C . GLN A 1 253 ? -1.606 -20.321 2.638 1.00 79.25 253 GLN A C 1
ATOM 1942 O O . GLN A 1 253 ? -2.446 -20.846 3.371 1.00 79.25 253 GLN A O 1
ATOM 1947 N N . SER A 1 254 ? -0.493 -20.975 2.293 1.00 80.69 254 SER A N 1
ATOM 1948 C CA . SER A 1 254 ? -0.203 -22.349 2.726 1.00 80.69 254 SER A CA 1
ATOM 1949 C C . SER A 1 254 ? 0.106 -22.430 4.224 1.00 80.69 254 SER A C 1
ATOM 1951 O O . SER A 1 254 ? 0.781 -21.567 4.772 1.00 80.69 254 SER A O 1
ATOM 1953 N N . LYS A 1 255 ? -0.317 -23.502 4.908 1.00 81.81 255 LYS A N 1
ATOM 1954 C CA . LYS A 1 255 ? -0.095 -23.665 6.363 1.00 81.81 255 LYS A CA 1
ATOM 1955 C C . LYS A 1 255 ? 1.383 -2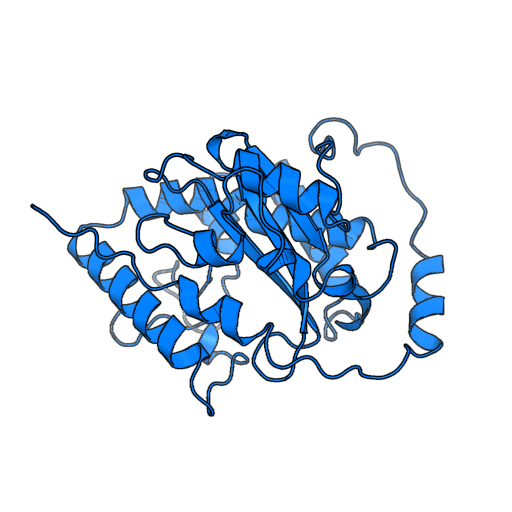3.577 6.776 1.00 81.81 255 LYS A C 1
ATOM 1957 O O . LYS A 1 255 ? 1.679 -23.122 7.876 1.00 81.81 255 LYS A O 1
ATOM 1962 N N . SER A 1 256 ? 2.292 -24.003 5.901 1.00 81.19 256 SER A N 1
ATOM 1963 C CA . SER A 1 256 ? 3.732 -24.110 6.155 1.00 81.19 256 SER A CA 1
ATOM 1964 C C . SER A 1 256 ? 4.548 -22.901 5.704 1.00 81.19 256 SER A C 1
ATOM 1966 O O . SER A 1 256 ? 5.770 -22.931 5.829 1.00 81.19 256 SER A O 1
ATOM 1968 N N . PHE A 1 257 ? 3.934 -21.854 5.144 1.00 77.62 257 PHE A N 1
ATOM 1969 C CA . PHE A 1 257 ? 4.716 -20.720 4.655 1.00 77.62 257 PHE A CA 1
ATOM 1970 C C . PHE A 1 257 ? 5.507 -20.035 5.793 1.00 77.62 257 PHE A C 1
ATOM 1972 O O . PHE A 1 257 ? 5.069 -19.923 6.942 1.00 77.62 257 PHE A O 1
ATOM 1979 N N . ASN A 1 258 ? 6.707 -19.579 5.472 1.00 72.19 258 ASN A N 1
ATOM 1980 C CA . ASN A 1 258 ? 7.526 -18.794 6.374 1.00 72.19 258 ASN A CA 1
ATOM 1981 C C . ASN A 1 258 ? 7.915 -17.521 5.632 1.00 72.19 258 ASN A C 1
ATOM 1983 O O . ASN A 1 258 ? 8.687 -17.579 4.677 1.00 72.19 258 ASN A O 1
ATOM 1987 N N . GLY A 1 259 ? 7.357 -16.393 6.073 1.00 69.31 259 GLY A N 1
ATOM 1988 C CA . GLY A 1 259 ? 7.618 -15.081 5.485 1.00 69.31 259 GLY A CA 1
ATOM 1989 C C . GLY A 1 259 ? 8.952 -14.459 5.905 1.00 69.31 259 GLY A C 1
ATOM 1990 O O . GLY A 1 259 ? 9.217 -13.328 5.520 1.00 69.31 259 GLY A O 1
ATOM 1991 N N . LYS A 1 260 ? 9.784 -15.157 6.690 1.00 67.06 260 LYS A N 1
ATOM 1992 C CA . LYS A 1 260 ? 11.064 -14.649 7.203 1.00 67.06 260 LYS A CA 1
ATOM 1993 C C . LYS A 1 260 ? 12.238 -15.451 6.656 1.00 67.06 260 LYS A C 1
ATOM 1995 O O . LYS A 1 260 ? 12.175 -16.674 6.666 1.00 67.06 260 LYS A O 1
ATOM 2000 N N . GLY A 1 261 ? 13.332 -14.777 6.302 1.00 65.31 261 GLY A N 1
ATOM 2001 C CA . GLY A 1 261 ? 14.602 -15.399 5.908 1.00 65.31 261 GLY A CA 1
ATOM 2002 C C . GLY A 1 261 ? 15.036 -15.061 4.482 1.00 65.31 261 GLY A C 1
ATOM 2003 O O . GLY A 1 261 ? 14.255 -14.540 3.689 1.00 65.31 261 GLY A O 1
ATOM 2004 N N . GLN A 1 262 ? 16.291 -15.378 4.149 1.00 65.94 262 GLN A N 1
ATOM 2005 C CA . GLN A 1 262 ? 16.894 -15.050 2.848 1.00 65.94 262 GLN A CA 1
ATOM 2006 C C . GLN A 1 262 ? 16.136 -15.655 1.658 1.00 65.94 262 GLN A C 1
ATOM 2008 O O . GLN A 1 262 ? 16.078 -15.040 0.599 1.00 65.94 262 GLN A O 1
ATOM 2013 N N . HIS A 1 263 ? 15.477 -16.809 1.825 1.00 69.50 263 HIS A N 1
ATOM 2014 C CA . HIS A 1 263 ? 14.662 -17.421 0.766 1.00 69.50 263 HIS A CA 1
ATOM 2015 C C . HIS A 1 263 ? 13.487 -16.542 0.315 1.00 69.50 263 HIS A C 1
ATOM 2017 O O . HIS A 1 263 ? 12.953 -16.755 -0.770 1.00 69.50 263 HIS A O 1
ATOM 2023 N N . MET A 1 264 ? 13.083 -15.556 1.123 1.00 68.81 264 MET A N 1
ATOM 2024 C CA . MET A 1 264 ? 12.060 -14.577 0.754 1.00 68.81 264 MET A CA 1
ATOM 2025 C C . MET A 1 264 ? 12.602 -13.421 -0.081 1.00 68.81 264 MET A C 1
ATOM 2027 O O . MET A 1 264 ? 11.800 -12.787 -0.764 1.00 68.81 264 MET A O 1
ATOM 2031 N N . ALA A 1 265 ? 13.921 -13.197 -0.054 1.00 63.88 265 ALA A N 1
ATOM 2032 C CA . ALA A 1 265 ? 14.631 -12.124 -0.748 1.00 63.88 265 ALA A CA 1
ATOM 2033 C C . ALA A 1 265 ? 15.290 -12.576 -2.064 1.00 63.88 265 ALA A C 1
ATOM 2035 O O . ALA A 1 265 ? 15.764 -11.738 -2.820 1.00 63.88 265 ALA A O 1
ATOM 2036 N N . LEU A 1 266 ? 15.329 -13.876 -2.367 1.00 66.44 266 LEU A N 1
ATOM 2037 C CA . LEU A 1 266 ? 15.927 -14.392 -3.602 1.00 66.44 266 LEU A CA 1
ATOM 2038 C C . LEU A 1 266 ? 14.904 -14.475 -4.739 1.00 66.44 266 LEU A C 1
ATOM 2040 O O . LEU A 1 266 ? 13.762 -14.893 -4.532 1.00 66.44 266 LEU A O 1
ATOM 2044 N N . ALA A 1 267 ? 15.332 -14.125 -5.955 1.00 68.69 267 ALA A N 1
ATOM 2045 C CA . ALA A 1 267 ? 14.547 -14.330 -7.169 1.00 68.69 267 ALA A CA 1
ATOM 2046 C C . ALA A 1 267 ? 14.154 -15.815 -7.354 1.00 68.69 267 ALA A C 1
ATOM 2048 O O . ALA A 1 267 ? 14.850 -16.707 -6.856 1.00 68.69 267 ALA A O 1
ATOM 2049 N N . PRO A 1 268 ? 13.049 -16.111 -8.071 1.00 73.00 268 PRO A N 1
ATOM 2050 C CA . PRO A 1 268 ? 12.683 -17.489 -8.378 1.00 73.00 268 PRO A CA 1
ATOM 2051 C C . PRO A 1 268 ? 13.825 -18.242 -9.075 1.00 73.00 268 PRO A C 1
ATOM 2053 O O . PRO A 1 268 ? 14.573 -17.680 -9.875 1.00 73.00 268 PRO A O 1
ATOM 2056 N N . THR A 1 269 ? 13.955 -19.534 -8.782 1.00 76.56 269 THR A N 1
ATOM 2057 C CA . THR A 1 269 ? 14.988 -20.385 -9.382 1.00 76.56 269 THR A CA 1
ATOM 2058 C C . THR A 1 269 ? 14.905 -20.354 -10.915 1.00 76.56 269 THR A C 1
ATOM 2060 O O . THR A 1 269 ? 13.826 -20.518 -11.482 1.00 76.56 269 THR A O 1
ATOM 2063 N N . GLY A 1 270 ? 16.044 -20.155 -11.591 1.00 76.88 270 GLY A N 1
ATOM 2064 C CA . GLY A 1 270 ? 16.127 -20.129 -13.061 1.00 76.88 270 GLY A CA 1
ATOM 2065 C C . GLY A 1 270 ? 15.814 -18.773 -13.709 1.00 76.88 270 GLY A C 1
ATOM 2066 O O . GLY A 1 270 ? 15.518 -18.718 -14.903 1.00 76.88 270 GLY A O 1
ATOM 2067 N N . TRP A 1 271 ? 15.827 -17.689 -12.928 1.00 73.69 271 TRP A N 1
ATOM 2068 C CA . TRP A 1 271 ? 15.684 -16.310 -13.420 1.00 73.69 271 TRP A CA 1
ATOM 2069 C C . TRP A 1 271 ? 17.023 -15.586 -13.638 1.00 73.69 271 TRP A C 1
ATOM 2071 O O . TRP A 1 271 ? 17.019 -14.425 -14.042 1.00 73.69 271 TRP A O 1
ATOM 2081 N N . PHE A 1 272 ? 18.136 -16.275 -13.392 1.00 63.59 272 PHE A N 1
ATOM 2082 C CA . PHE A 1 272 ? 19.521 -15.821 -13.531 1.00 63.59 272 PHE A CA 1
ATOM 2083 C C . PHE A 1 272 ? 20.263 -16.676 -14.559 1.00 63.59 272 PHE A C 1
ATOM 2085 O O . PHE A 1 272 ? 19.931 -17.882 -14.663 1.00 63.59 272 PHE A O 1
#

Radius of gyration: 19.1 Å; chains: 1; bounding box: 52×48×58 Å

Secondary structure (DSSP, 8-state):
------TTSTHHHHTGGG-----PPPPTTHHHHGGG-----SS-TTT----S--EE-SHHHHHHHHHHHTT--TTTT-EEEEEEEES-STTSEEEEEEEEETTTTEEEEEEHHHHTTHHHH-B-TTS-BHHHHHH-SSS-EEE----B---SS--S-----HHHHHHHHS---HHHHHHHHHHHHHHHHHH-GGGT--GGGGG-SSPPHHHHHHHHHHHHTHHHHHHHHHTT--HHHHHHHHHHHHHHHHHHHSTT----SGGGTBPPTT--